Protein AF-A0A964Z5Q2-F1 (afdb_monomer_lite)

Secondary structure (DSSP, 8-state):
-------------PBPSS-PPEEETTEEETTSPPBPSSSS--HHHHHHHHHHHHHHT---HHHHS-TTSGGGTT--HHHHHHHHHHHHHHTT----EE------SSS-STTTHHHHHHHHHTTT-EEEEE-TT-SEEGGG-GGGGGS-EEEEEPBTTTBS-HHHHTT-SEEEE----SS-S---HHHHHHHHHHHHHHHH-

pLDDT: mean 83.81, std 9.58, range [44.0, 97.12]

Radius of gyration: 17.74 Å; chains: 1; bounding box: 48×34×45 Å

Foldseek 3Di:
DPDQFWFWFFFDFDFDPDPQFAAELNDTDPPDTHTDDQESRHRNLQGQLRGLCRRLVNHHLCVVQPSPDPVRGHNDSLVSSLVSCVVSVVSVHDAQEDEDDDDDPDDDCVVCVLVSVVSVCVSFEAEEEEFLPFPAALLRCAPVLVGHYYYHWAAQPPTDDPVVVVRHPYYHYHDDDDDGSDDHRVVVVVVSSVSSVVNND

Sequence (201 aa):
MTSLRIGQGFDIHRFADDDRPLVLAGVTFAGERGLHGHSDADAVAHAVSDALLGAAGLGDIGQHFPDTDPKWKGADSMQLLRAVVDKVHAAGWKISNVDVNVVCEQPKIAPHRETMQHNLRDNNVWVIGFDDAAEKPIFGLGDLAREHVCLVLGAEGPGLSRLVRERCDLLLSIPMRGALSSLNVSAAAALATYEVLRARS

Structure (mmCIF, N/CA/C/O backbone):
data_AF-A0A964Z5Q2-F1
#
_entry.id   AF-A0A964Z5Q2-F1
#
loop_
_atom_site.group_PDB
_atom_site.id
_atom_site.type_symbol
_atom_site.label_atom_id
_atom_site.label_alt_id
_atom_site.label_comp_id
_atom_site.label_asym_id
_atom_site.label_entity_id
_atom_site.label_seq_id
_atom_site.pdbx_PDB_ins_code
_atom_site.Cartn_x
_atom_site.Cartn_y
_atom_site.Cartn_z
_atom_site.occupancy
_atom_site.B_iso_or_equiv
_atom_site.auth_seq_id
_atom_site.auth_comp_id
_atom_site.auth_asym_id
_atom_site.auth_atom_id
_atom_site.pdbx_PDB_model_num
ATOM 1 N N . MET A 1 1 ? -4.950 -13.873 -23.911 1.00 44.00 1 MET A N 1
ATOM 2 C CA . MET A 1 1 ? -5.073 -12.404 -23.801 1.00 44.00 1 MET A CA 1
ATOM 3 C C . MET A 1 1 ? -4.705 -12.016 -22.383 1.00 44.00 1 MET A C 1
ATOM 5 O O . MET A 1 1 ? -5.370 -12.447 -21.454 1.00 44.00 1 MET A O 1
ATOM 9 N N . THR A 1 2 ? -3.604 -11.294 -22.217 1.00 47.97 2 THR A N 1
ATOM 10 C CA . THR A 1 2 ? -3.105 -10.764 -20.943 1.00 47.97 2 THR A CA 1
ATOM 11 C C . THR A 1 2 ? -3.902 -9.512 -20.580 1.00 47.97 2 THR A C 1
ATOM 13 O O . THR A 1 2 ? -3.524 -8.405 -20.951 1.00 47.97 2 THR A O 1
ATOM 16 N N . SER A 1 3 ? -5.055 -9.655 -19.921 1.00 71.69 3 SER A N 1
ATOM 17 C CA . SER A 1 3 ? -5.821 -8.471 -19.513 1.00 71.69 3 SER A CA 1
ATOM 18 C C . SER A 1 3 ? -5.237 -7.894 -18.226 1.00 71.69 3 SER A C 1
ATOM 20 O O . SER A 1 3 ? -5.686 -8.227 -17.134 1.00 71.69 3 SER A O 1
ATOM 22 N N . LEU A 1 4 ? -4.225 -7.038 -18.349 1.00 82.50 4 LEU A N 1
ATOM 23 C CA . LEU A 1 4 ? -3.861 -6.138 -17.261 1.00 82.50 4 LEU A CA 1
ATOM 24 C C . LEU A 1 4 ? -5.067 -5.238 -16.952 1.00 82.50 4 LEU A C 1
ATOM 26 O O . LEU A 1 4 ? -5.708 -4.722 -17.871 1.00 82.50 4 LEU A O 1
ATOM 30 N N . ARG A 1 5 ? -5.368 -5.044 -15.670 1.00 85.81 5 ARG A N 1
ATOM 31 C CA . ARG A 1 5 ? -6.335 -4.052 -15.202 1.00 85.81 5 ARG A CA 1
ATOM 32 C C . ARG A 1 5 ? -5.621 -3.081 -14.276 1.00 85.81 5 ARG A C 1
ATOM 34 O O . ARG A 1 5 ? -4.732 -3.480 -13.529 1.00 85.81 5 ARG A O 1
ATOM 41 N N . ILE A 1 6 ? -6.022 -1.821 -14.348 1.00 85.81 6 ILE A N 1
ATOM 42 C CA . ILE A 1 6 ? -5.569 -0.770 -13.444 1.00 85.81 6 ILE A CA 1
ATOM 43 C C . ILE A 1 6 ? -6.768 -0.286 -12.643 1.00 85.81 6 ILE A C 1
ATOM 45 O O . ILE A 1 6 ? -7.888 -0.262 -13.155 1.00 85.81 6 ILE A O 1
ATOM 49 N N . GLY A 1 7 ? -6.521 0.098 -11.401 1.00 88.38 7 GLY A N 1
ATOM 50 C CA . GLY A 1 7 ? -7.504 0.737 -10.549 1.00 88.38 7 GLY A CA 1
ATOM 51 C C . GLY A 1 7 ? -6.861 1.904 -9.823 1.00 88.38 7 GLY A C 1
ATOM 52 O O . GLY A 1 7 ? -5.643 1.952 -9.653 1.00 88.38 7 GLY A O 1
ATOM 53 N N . GLN A 1 8 ? -7.695 2.864 -9.458 1.00 82.44 8 GLN A N 1
ATOM 54 C CA . GLN A 1 8 ? -7.320 4.026 -8.670 1.00 82.44 8 GLN A CA 1
ATOM 55 C C . GLN A 1 8 ? -8.218 4.066 -7.443 1.00 82.44 8 GLN A C 1
ATOM 57 O O . GLN A 1 8 ? -9.388 3.695 -7.528 1.00 82.44 8 GLN A O 1
ATOM 62 N N . GLY A 1 9 ? -7.675 4.533 -6.333 1.00 87.38 9 GLY A N 1
ATOM 63 C CA . GLY A 1 9 ? -8.440 4.796 -5.131 1.00 87.38 9 GLY A CA 1
ATOM 64 C C . GLY A 1 9 ? -7.969 6.101 -4.521 1.00 87.38 9 GLY A C 1
ATOM 65 O O . GLY A 1 9 ? -6.809 6.496 -4.664 1.00 87.38 9 GLY A O 1
ATOM 66 N N . PHE A 1 10 ? -8.908 6.800 -3.908 1.00 80.56 10 PHE A N 1
ATOM 67 C CA . PHE A 1 10 ? -8.695 8.090 -3.283 1.00 80.56 10 PHE A CA 1
ATOM 68 C C . PHE A 1 10 ? -9.552 8.125 -2.035 1.00 80.56 10 PHE A C 1
ATOM 70 O O . PHE A 1 10 ? -10.744 7.843 -2.111 1.00 80.56 10 PHE A O 1
ATOM 77 N N . ASP A 1 11 ? -8.947 8.495 -0.916 1.00 87.00 11 ASP A N 1
ATOM 78 C CA . ASP A 1 11 ? -9.669 8.641 0.333 1.00 87.00 11 ASP A CA 1
ATOM 79 C C . ASP A 1 11 ? -9.245 9.919 1.053 1.00 87.00 11 ASP A C 1
ATOM 81 O O . ASP A 1 11 ? -8.105 10.383 0.936 1.00 87.00 11 ASP A O 1
ATOM 85 N N . ILE A 1 12 ? -10.195 10.510 1.770 1.00 82.44 12 ILE A N 1
ATOM 86 C CA . ILE A 1 12 ? -10.001 11.745 2.515 1.00 82.44 12 ILE A CA 1
ATOM 87 C C . ILE A 1 12 ? -10.783 11.696 3.819 1.00 82.44 12 ILE A C 1
ATOM 89 O O . ILE A 1 12 ? -12.003 11.552 3.852 1.00 82.44 12 ILE A O 1
ATOM 93 N N . HIS A 1 13 ? -10.066 11.934 4.910 1.00 86.56 13 HIS A N 1
ATOM 94 C CA . HIS A 1 13 ? -10.657 12.064 6.226 1.00 86.56 13 HIS A CA 1
ATOM 95 C C . HIS A 1 13 ? -10.404 13.458 6.788 1.00 86.56 13 HIS A C 1
ATOM 97 O O . HIS A 1 13 ? -9.314 14.021 6.678 1.00 86.56 13 HIS A O 1
ATOM 103 N N . ARG A 1 14 ? -11.427 14.011 7.444 1.00 85.06 14 ARG A N 1
ATOM 104 C CA . ARG A 1 14 ? -11.236 15.162 8.329 1.00 85.06 14 ARG A CA 1
ATOM 105 C C . ARG A 1 14 ? -10.509 14.708 9.591 1.00 85.06 14 ARG A C 1
ATOM 107 O O . ARG A 1 14 ? -10.690 13.573 10.033 1.00 85.06 14 ARG A O 1
ATOM 114 N N . PHE A 1 15 ? -9.769 15.610 10.222 1.00 89.12 15 PHE A N 1
ATOM 115 C CA . PHE A 1 15 ? -9.261 15.348 11.563 1.00 89.12 15 PHE A CA 1
ATOM 116 C C . PHE A 1 15 ? -10.409 15.139 12.555 1.00 89.12 15 PHE A C 1
ATOM 118 O O . PHE A 1 15 ? -11.450 15.796 12.469 1.00 89.12 15 PHE A O 1
ATOM 125 N N . ALA A 1 16 ? -10.212 14.217 13.487 1.00 92.62 16 ALA A N 1
ATOM 126 C CA . ALA A 1 16 ? -11.175 13.915 14.528 1.00 92.62 16 ALA A CA 1
ATOM 127 C C . ALA A 1 16 ? -11.138 14.952 15.650 1.00 92.62 16 ALA A C 1
ATOM 129 O O . ALA A 1 16 ? -10.119 15.594 15.897 1.00 92.62 16 ALA A O 1
ATOM 130 N N . ASP A 1 17 ? -12.270 15.137 16.317 1.00 91.12 17 ASP A N 1
ATOM 131 C CA . ASP A 1 17 ? -12.403 16.050 17.458 1.00 91.12 17 ASP A CA 1
ATOM 132 C C . ASP A 1 17 ? -12.181 15.330 18.806 1.00 91.12 17 ASP A C 1
ATOM 134 O O . ASP A 1 17 ? -12.299 15.947 19.860 1.00 91.12 17 ASP A O 1
ATOM 138 N N . ASP A 1 18 ? -11.867 14.031 18.769 1.00 91.31 18 ASP A N 1
ATOM 139 C CA . ASP A 1 18 ? -11.556 13.177 19.918 1.00 91.31 18 ASP A CA 1
ATOM 140 C C . ASP A 1 18 ? -10.075 12.740 19.914 1.00 91.31 18 ASP A C 1
ATOM 142 O O . ASP A 1 18 ? -9.338 12.969 18.953 1.00 91.31 18 ASP A O 1
ATOM 146 N N . ASP A 1 19 ? -9.637 12.092 20.997 1.00 92.00 19 ASP A N 1
ATOM 147 C CA . ASP A 1 19 ? -8.243 11.663 21.206 1.00 92.00 19 ASP A CA 1
ATOM 148 C C . ASP A 1 19 ? -7.893 10.344 20.491 1.00 92.00 19 ASP A C 1
ATOM 150 O O . ASP A 1 19 ? -7.026 9.583 20.935 1.00 92.00 19 ASP A O 1
ATOM 154 N N . ARG A 1 20 ? -8.595 10.011 19.402 1.00 93.69 20 ARG A N 1
ATOM 155 C CA . ARG A 1 20 ? -8.302 8.781 18.660 1.00 93.69 20 ARG A CA 1
ATOM 156 C C . ARG A 1 20 ? -6.910 8.859 18.016 1.00 93.69 20 ARG A C 1
ATOM 158 O O . ARG A 1 20 ? -6.477 9.943 17.612 1.00 93.69 20 ARG A O 1
ATOM 165 N N . PRO A 1 21 ? -6.216 7.720 17.867 1.00 94.62 21 PRO A N 1
ATOM 166 C CA . PRO A 1 21 ? -4.910 7.702 17.230 1.00 94.62 21 PRO A CA 1
ATOM 167 C C . PRO A 1 21 ? -5.005 8.090 15.752 1.00 94.62 21 PRO A C 1
ATOM 169 O O . PRO A 1 21 ? -5.973 7.763 15.065 1.00 94.62 21 PRO A O 1
ATOM 172 N N . LEU A 1 22 ? -3.963 8.745 15.247 1.00 95.38 22 LEU A N 1
ATOM 173 C CA . LEU A 1 22 ? -3.713 8.803 13.813 1.00 95.38 22 LEU A CA 1
ATOM 174 C C . LEU A 1 22 ? -3.100 7.480 13.367 1.00 95.38 22 LEU A C 1
ATOM 176 O O . LEU A 1 22 ? -2.021 7.117 13.836 1.00 95.38 22 LEU A O 1
ATOM 180 N N . VAL A 1 23 ? -3.774 6.796 12.447 1.00 95.69 23 VAL A N 1
ATOM 181 C CA . VAL A 1 23 ? -3.299 5.556 11.833 1.00 95.69 23 VAL A CA 1
ATOM 182 C C . VAL A 1 23 ? -3.176 5.775 10.330 1.00 95.69 23 VAL A C 1
ATOM 184 O O . VAL A 1 23 ? -4.117 6.253 9.705 1.00 95.69 23 VAL A O 1
ATOM 187 N N . LEU A 1 24 ? -2.007 5.471 9.758 1.00 92.62 24 LEU A N 1
ATOM 188 C CA . LEU A 1 24 ? -1.783 5.463 8.308 1.00 92.62 24 LEU A CA 1
ATOM 189 C C . LEU A 1 24 ? -0.934 4.248 7.921 1.00 92.62 24 LEU A C 1
ATOM 191 O O . LEU A 1 24 ? 0.147 4.048 8.479 1.00 92.62 24 LEU A O 1
ATOM 195 N N . ALA A 1 25 ? -1.396 3.463 6.951 1.00 92.25 25 ALA A N 1
ATOM 196 C CA . ALA A 1 25 ? -0.848 2.158 6.574 1.00 92.25 25 ALA A CA 1
ATOM 197 C C . ALA A 1 25 ? -0.508 1.260 7.787 1.00 92.25 25 ALA A C 1
ATOM 199 O O . ALA A 1 25 ? 0.588 0.700 7.882 1.00 92.25 25 ALA A O 1
ATOM 200 N N . GLY A 1 26 ? -1.413 1.183 8.764 1.00 93.44 26 GLY A N 1
ATOM 201 C CA . GLY A 1 26 ? -1.256 0.417 10.001 1.00 93.44 26 GLY A CA 1
ATOM 202 C C . GLY A 1 26 ? -0.228 0.979 10.989 1.00 93.44 26 GLY A C 1
ATOM 203 O O . GLY A 1 26 ? 0.092 0.324 11.979 1.00 93.44 26 GLY A O 1
ATOM 204 N N . VAL A 1 27 ? 0.337 2.164 10.737 1.00 94.31 27 VAL A N 1
ATOM 205 C CA . VAL A 1 27 ? 1.265 2.826 11.661 1.00 94.31 27 VAL A CA 1
ATOM 206 C C . VAL A 1 27 ? 0.514 3.843 12.499 1.00 94.31 27 VAL A C 1
ATOM 208 O O . VAL A 1 27 ? -0.054 4.790 11.962 1.00 94.31 27 VAL A O 1
ATOM 211 N N . THR A 1 28 ? 0.580 3.684 13.819 1.00 95.62 28 THR A N 1
ATOM 212 C CA . THR A 1 28 ? 0.084 4.679 14.771 1.00 95.62 28 THR A CA 1
ATOM 213 C C . THR A 1 28 ? 1.107 5.796 14.966 1.00 95.62 28 THR A C 1
ATOM 215 O O . THR A 1 28 ? 2.240 5.548 15.383 1.00 95.62 28 THR A O 1
ATOM 218 N N . PHE A 1 29 ? 0.700 7.038 14.719 1.00 91.94 29 PHE A N 1
ATOM 219 C CA . PHE A 1 29 ? 1.528 8.226 14.911 1.00 91.94 29 PHE A CA 1
ATOM 220 C C . PHE A 1 29 ? 1.276 8.814 16.304 1.00 91.94 29 PHE A C 1
ATOM 222 O O . PHE A 1 29 ? 0.215 9.368 16.591 1.00 91.94 29 PHE A O 1
ATOM 229 N N . ALA A 1 30 ? 2.251 8.656 17.199 1.00 90.56 30 ALA A N 1
ATOM 230 C CA . ALA A 1 30 ? 2.121 9.080 18.589 1.00 90.56 30 ALA A CA 1
ATOM 231 C C . ALA A 1 30 ? 2.093 10.611 18.726 1.00 90.56 30 ALA A C 1
ATOM 233 O O . ALA A 1 30 ? 2.961 11.298 18.196 1.00 90.56 30 ALA A O 1
ATOM 234 N N . GLY A 1 31 ? 1.132 11.127 19.498 1.00 89.38 31 GLY A N 1
ATOM 235 C CA . GLY A 1 31 ? 0.990 12.564 19.765 1.00 89.38 31 GLY A CA 1
ATOM 236 C C . GLY A 1 31 ? 0.386 13.372 18.614 1.00 89.38 31 GLY A C 1
ATOM 237 O O . GLY A 1 31 ? 0.266 14.588 18.738 1.00 89.38 31 GLY A O 1
ATOM 238 N N . GLU A 1 32 ? -0.009 12.711 17.526 1.00 92.31 32 GLU A N 1
ATOM 239 C CA . GLU A 1 32 ? -0.634 13.338 16.364 1.00 92.31 32 GLU A CA 1
ATOM 240 C C . GLU A 1 32 ? -2.159 13.225 16.426 1.00 92.31 32 GLU A C 1
ATOM 242 O O . GLU A 1 32 ? -2.714 12.278 16.989 1.00 92.31 32 GLU A O 1
ATOM 247 N N . ARG A 1 33 ? -2.851 14.196 15.824 1.00 91.94 33 ARG A N 1
ATOM 248 C CA . ARG A 1 33 ? -4.317 14.232 15.796 1.00 91.94 33 ARG A CA 1
ATOM 249 C C . ARG A 1 33 ? -4.863 13.173 14.834 1.00 91.94 33 ARG A C 1
ATOM 251 O O . ARG A 1 33 ? -4.514 13.177 13.654 1.00 91.94 33 ARG A O 1
ATOM 258 N N . GLY A 1 34 ? -5.745 12.304 15.325 1.00 93.31 34 GLY A N 1
ATOM 259 C CA . GLY A 1 34 ? -6.342 11.228 14.535 1.00 93.31 34 GLY A CA 1
ATOM 260 C C . GLY A 1 34 ? -7.334 11.672 13.460 1.00 93.31 34 GLY A C 1
ATOM 261 O O . GLY A 1 34 ? -7.745 12.833 13.388 1.00 93.31 34 GLY A O 1
ATOM 262 N N . LEU A 1 35 ? -7.739 10.716 12.620 1.00 92.69 35 LEU A N 1
ATOM 263 C CA . LEU A 1 35 ? -8.670 10.916 11.505 1.00 92.69 35 LEU A CA 1
ATOM 264 C C . LEU A 1 35 ? -10.076 10.413 11.849 1.00 92.69 35 LEU A C 1
ATOM 266 O O . LEU A 1 35 ? -10.262 9.353 12.439 1.00 92.69 35 LEU A O 1
ATOM 270 N N . HIS A 1 36 ? -11.101 11.183 11.491 1.00 91.69 36 HIS A N 1
ATOM 271 C CA . HIS A 1 36 ? -12.487 10.831 11.780 1.00 91.69 36 HIS A CA 1
ATOM 272 C C . HIS A 1 36 ? -13.004 9.776 10.800 1.00 91.69 36 HIS A C 1
ATOM 274 O O . HIS A 1 36 ? -13.203 10.073 9.623 1.00 91.69 36 HIS A O 1
ATOM 280 N N . GLY A 1 37 ? -13.371 8.604 11.306 1.00 87.12 37 GLY A N 1
ATOM 281 C CA . GLY A 1 37 ? -13.998 7.532 10.534 1.00 87.12 37 GLY A CA 1
ATOM 282 C C . GLY A 1 37 ? -14.757 6.540 11.415 1.00 87.12 37 GLY A C 1
ATOM 283 O O . GLY A 1 37 ? -14.743 6.651 12.647 1.00 87.12 37 GLY A O 1
ATOM 284 N N . HIS A 1 38 ? -15.455 5.607 10.761 1.00 83.00 38 HIS A N 1
ATOM 285 C CA . HIS A 1 38 ? -16.153 4.493 11.414 1.00 83.00 38 HIS A CA 1
ATOM 286 C C . HIS A 1 38 ? -15.192 3.361 11.817 1.00 83.00 38 HIS A C 1
ATOM 288 O O . HIS A 1 38 ? -15.398 2.757 12.871 1.00 83.00 38 HIS A O 1
ATOM 294 N N . SER A 1 39 ? -14.152 3.107 11.012 1.00 87.94 39 SER A N 1
ATOM 295 C CA . SER A 1 39 ? -12.971 2.292 11.336 1.00 87.94 39 SER A CA 1
ATOM 296 C C . SER A 1 39 ? -11.907 3.130 12.075 1.00 87.94 39 SER A C 1
ATOM 298 O O . SER A 1 39 ? -12.198 4.234 12.548 1.00 87.94 39 SER A O 1
ATOM 300 N N . ASP A 1 40 ? -10.669 2.636 12.160 1.00 91.50 40 ASP A N 1
ATOM 301 C CA . ASP A 1 40 ? -9.485 3.417 12.566 1.00 91.50 40 ASP A CA 1
ATOM 302 C C . ASP A 1 40 ? -9.128 4.591 11.619 1.00 91.50 40 ASP A C 1
ATOM 304 O O . ASP A 1 40 ? -8.237 5.379 11.938 1.00 91.50 40 ASP A O 1
ATOM 308 N N . ALA A 1 41 ? -9.871 4.752 10.512 1.00 92.38 41 ALA A N 1
ATOM 309 C CA . ALA A 1 41 ? -9.765 5.845 9.544 1.00 92.38 41 ALA A CA 1
ATOM 310 C C . ALA A 1 41 ? -8.408 5.935 8.823 1.00 92.38 41 ALA A C 1
ATOM 312 O O . ALA A 1 41 ? -7.940 7.029 8.491 1.00 92.38 41 ALA A O 1
ATOM 313 N N . ASP A 1 42 ? -7.785 4.785 8.564 1.00 95.62 42 ASP A N 1
ATOM 314 C CA . ASP A 1 42 ? -6.560 4.696 7.775 1.00 95.62 42 ASP A CA 1
ATOM 315 C C . ASP A 1 42 ? -6.811 4.993 6.287 1.00 95.62 42 ASP A C 1
ATOM 317 O O . ASP A 1 42 ? -7.092 4.110 5.468 1.00 95.62 42 ASP A O 1
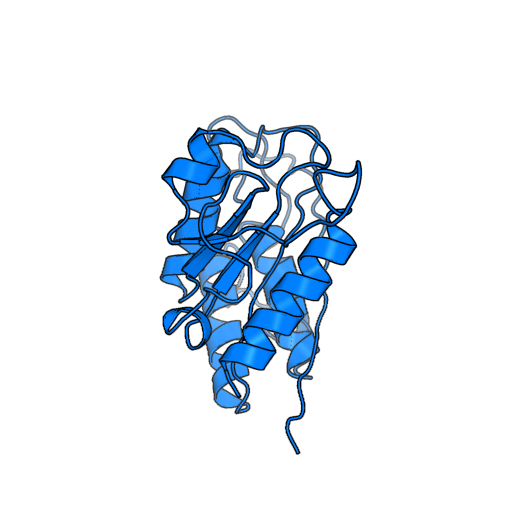ATOM 321 N N . ALA A 1 43 ? -6.641 6.266 5.929 1.00 90.31 43 ALA A N 1
ATOM 322 C CA . ALA A 1 43 ? -6.848 6.755 4.569 1.00 90.31 43 ALA A CA 1
ATOM 323 C C . ALA A 1 43 ? -5.969 6.048 3.520 1.00 90.31 43 ALA A C 1
ATOM 325 O O . ALA A 1 43 ? -6.348 5.938 2.353 1.00 90.31 43 ALA A O 1
ATOM 326 N N . VAL A 1 44 ? -4.786 5.553 3.910 1.00 90.69 44 VAL A N 1
ATOM 327 C CA . VAL A 1 44 ? -3.896 4.833 2.989 1.00 90.69 44 VAL A CA 1
ATOM 328 C C . VAL A 1 44 ? -4.463 3.451 2.691 1.00 90.69 44 VAL A C 1
ATOM 330 O O . VAL A 1 44 ? -4.570 3.075 1.524 1.00 90.69 44 VAL A O 1
ATOM 333 N N . ALA A 1 45 ? -4.860 2.707 3.723 1.00 95.06 45 ALA A N 1
ATOM 334 C CA . ALA A 1 45 ? -5.445 1.381 3.552 1.00 95.06 45 ALA A CA 1
ATOM 335 C C . ALA A 1 45 ? -6.754 1.431 2.744 1.00 95.06 45 ALA A C 1
ATOM 337 O O . ALA A 1 45 ? -6.977 0.573 1.883 1.00 95.06 45 ALA A O 1
ATOM 338 N N . HIS A 1 46 ? -7.588 2.453 2.960 1.00 94.25 46 HIS A N 1
ATOM 339 C CA . HIS A 1 46 ? -8.813 2.666 2.189 1.00 94.25 46 HIS A CA 1
ATOM 340 C C . HIS A 1 46 ? -8.532 2.984 0.715 1.00 94.25 46 HIS A C 1
ATOM 342 O O . HIS A 1 46 ? -9.065 2.308 -0.166 1.00 94.25 46 HIS A O 1
ATOM 348 N N . ALA A 1 47 ? -7.640 3.941 0.430 1.00 89.69 47 ALA A N 1
ATOM 349 C CA . ALA A 1 47 ? -7.284 4.291 -0.945 1.00 89.69 47 ALA A CA 1
ATOM 350 C C . ALA A 1 47 ? -6.691 3.093 -1.710 1.00 89.69 47 ALA A C 1
ATOM 352 O O . ALA A 1 47 ? -7.020 2.868 -2.875 1.00 89.69 47 ALA A O 1
ATOM 353 N N . VAL A 1 48 ? -5.861 2.272 -1.058 1.00 93.31 48 VAL A N 1
ATOM 354 C CA . VAL A 1 48 ? -5.350 1.032 -1.666 1.00 93.31 48 VAL A CA 1
ATOM 355 C C . VAL A 1 48 ? -6.479 0.030 -1.903 1.00 93.31 48 VAL A C 1
ATOM 357 O O . VAL A 1 48 ? -6.549 -0.562 -2.979 1.00 93.31 48 VAL A O 1
ATOM 360 N N . SER A 1 49 ? -7.376 -0.150 -0.934 1.00 96.31 49 SER A N 1
ATOM 361 C CA . SER A 1 49 ? -8.509 -1.073 -1.051 1.00 96.31 49 SER A CA 1
ATOM 362 C C . SER A 1 49 ? -9.390 -0.744 -2.257 1.00 96.31 49 SER A C 1
ATOM 364 O O . SER A 1 49 ? -9.674 -1.632 -3.062 1.00 96.31 49 SER A O 1
ATOM 366 N N . ASP A 1 50 ? -9.746 0.528 -2.445 1.00 94.19 50 ASP A N 1
ATOM 367 C CA . ASP A 1 50 ? -10.540 0.975 -3.595 1.00 94.19 50 ASP A CA 1
ATOM 368 C C . ASP A 1 50 ? -9.801 0.804 -4.924 1.00 94.19 50 ASP A C 1
ATOM 370 O O . ASP A 1 50 ? -10.394 0.354 -5.908 1.00 94.19 50 ASP A O 1
ATOM 374 N N . ALA A 1 51 ? -8.490 1.070 -4.963 1.00 91.69 51 ALA A N 1
ATOM 375 C CA . ALA A 1 51 ? -7.688 0.824 -6.160 1.00 91.69 51 ALA A CA 1
ATOM 376 C C . ALA A 1 51 ? -7.704 -0.661 -6.559 1.00 91.69 51 ALA A C 1
ATOM 378 O O . ALA A 1 51 ? -7.859 -0.997 -7.736 1.00 91.69 51 ALA A O 1
ATOM 379 N N . LEU A 1 52 ? -7.584 -1.561 -5.582 1.00 95.06 52 LEU A N 1
ATOM 380 C CA . LEU A 1 52 ? -7.590 -3.005 -5.806 1.00 95.06 52 LEU A CA 1
ATOM 381 C C . LEU A 1 52 ? -8.970 -3.522 -6.236 1.00 95.06 52 LEU A C 1
ATOM 383 O O . LEU A 1 52 ? -9.072 -4.260 -7.223 1.00 95.06 52 LEU A O 1
ATOM 387 N N . LEU A 1 53 ? -10.033 -3.114 -5.539 1.00 97.06 53 LEU A N 1
ATOM 388 C CA . LEU A 1 53 ? -11.410 -3.483 -5.879 1.00 97.06 53 LEU A CA 1
ATOM 389 C C . LEU A 1 53 ? -11.800 -2.947 -7.260 1.00 97.06 53 LEU A C 1
ATOM 391 O O . LEU A 1 53 ? -12.347 -3.694 -8.076 1.00 97.06 53 LEU A O 1
ATOM 395 N N . GLY A 1 54 ? -11.442 -1.698 -7.564 1.00 93.69 54 GLY A N 1
ATOM 396 C CA . GLY A 1 54 ? -11.679 -1.069 -8.859 1.00 93.69 54 GLY A CA 1
ATOM 397 C C . GLY A 1 54 ? -10.972 -1.799 -10.002 1.00 93.69 54 GLY A C 1
ATOM 398 O O . GLY A 1 54 ? -11.601 -2.102 -11.019 1.00 93.69 54 GLY A O 1
ATOM 399 N N . ALA A 1 55 ? -9.698 -2.170 -9.825 1.00 92.06 55 ALA A N 1
ATOM 400 C CA . ALA A 1 55 ? -8.954 -2.947 -10.820 1.00 92.06 55 ALA A CA 1
ATOM 401 C C . ALA A 1 55 ? -9.615 -4.310 -11.102 1.00 92.06 55 ALA A C 1
ATOM 403 O O . ALA A 1 55 ? -9.691 -4.746 -12.255 1.00 92.06 55 ALA A O 1
ATOM 404 N N . ALA A 1 56 ? -10.126 -4.968 -10.060 1.00 94.56 56 ALA A N 1
ATOM 405 C CA . ALA A 1 56 ? -10.787 -6.267 -10.155 1.00 94.56 56 ALA A CA 1
ATOM 406 C C . ALA A 1 56 ? -12.260 -6.191 -10.609 1.00 94.56 56 ALA A C 1
ATOM 408 O O . ALA A 1 56 ? -12.859 -7.230 -10.892 1.00 94.56 56 ALA A O 1
ATOM 409 N N . GLY A 1 57 ? -12.844 -4.989 -10.708 1.00 95.12 57 GLY A N 1
ATOM 410 C CA . GLY A 1 57 ? -14.263 -4.793 -11.021 1.00 95.12 57 GLY A CA 1
ATOM 411 C C . GLY A 1 57 ? -15.199 -5.243 -9.897 1.00 95.12 57 GLY A C 1
ATOM 412 O O . GLY A 1 57 ? -16.303 -5.705 -10.171 1.00 95.12 57 GLY A O 1
ATOM 413 N N . LEU A 1 58 ? -14.746 -5.146 -8.645 1.00 96.62 58 LEU A N 1
ATOM 414 C CA . LEU A 1 58 ? -15.449 -5.631 -7.457 1.00 96.62 58 LEU A CA 1
ATOM 415 C C . LEU A 1 58 ? -16.189 -4.527 -6.688 1.00 96.62 58 LEU A C 1
ATOM 417 O O . LEU A 1 58 ? -16.676 -4.797 -5.597 1.00 96.62 58 LEU A O 1
ATOM 421 N N . GLY A 1 59 ? -16.296 -3.316 -7.234 1.00 95.38 59 GLY A N 1
ATOM 422 C CA . GLY A 1 59 ? -16.930 -2.182 -6.555 1.00 95.38 59 GLY A CA 1
ATOM 423 C C . GLY A 1 59 ? -15.937 -1.387 -5.707 1.00 95.38 59 GLY A C 1
ATOM 424 O O . GLY A 1 59 ? -14.803 -1.185 -6.137 1.00 95.38 59 GLY A O 1
ATOM 425 N N . ASP A 1 60 ? -16.377 -0.942 -4.532 1.00 94.12 60 ASP A N 1
ATOM 426 C CA . ASP A 1 60 ? -15.637 -0.076 -3.604 1.00 94.12 60 ASP A CA 1
ATOM 427 C C . ASP A 1 60 ? -15.701 -0.603 -2.161 1.00 94.12 60 ASP A C 1
ATOM 429 O O . ASP A 1 60 ? -16.483 -1.505 -1.842 1.00 94.12 60 ASP A O 1
ATOM 433 N N . ILE A 1 61 ? -14.870 -0.057 -1.276 1.00 92.62 61 ILE A N 1
ATOM 434 C CA . ILE A 1 61 ? -14.742 -0.502 0.111 1.00 92.62 61 ILE A CA 1
ATOM 435 C C . ILE A 1 61 ? -16.065 -0.406 0.885 1.00 92.62 61 ILE A C 1
ATOM 437 O O . ILE A 1 61 ? -16.368 -1.306 1.668 1.00 92.62 61 ILE A O 1
ATOM 441 N N . GLY A 1 62 ? -16.894 0.610 0.623 1.00 91.50 62 GLY A N 1
ATOM 442 C CA . GLY A 1 62 ? -18.173 0.823 1.308 1.00 91.50 62 GLY A CA 1
ATOM 443 C C . GLY A 1 62 ? -19.219 -0.243 0.974 1.00 91.50 62 GLY A C 1
ATOM 444 O O . GLY A 1 62 ? -20.036 -0.600 1.821 1.00 91.50 62 GLY A O 1
ATOM 445 N N . GLN A 1 63 ? -19.161 -0.816 -0.230 1.00 92.44 63 GLN A N 1
ATOM 446 C CA . GLN A 1 63 ? -20.008 -1.948 -0.618 1.00 92.44 63 GLN A CA 1
ATOM 447 C C . GLN A 1 63 ? -19.619 -3.250 0.095 1.00 92.44 63 GLN A C 1
ATOM 449 O O . GLN A 1 63 ? -20.484 -4.088 0.359 1.00 92.44 63 GLN A O 1
ATOM 454 N N . HIS A 1 64 ? -18.331 -3.445 0.402 1.00 93.50 64 HIS A N 1
ATOM 455 C CA . HIS A 1 64 ? -17.846 -4.654 1.088 1.00 93.50 64 HIS A CA 1
ATOM 456 C C . HIS A 1 64 ? -17.875 -4.531 2.611 1.00 93.50 64 HIS A C 1
ATOM 458 O O . HIS A 1 64 ? -18.089 -5.538 3.289 1.00 93.50 64 HIS A O 1
ATOM 464 N N . PHE A 1 65 ? -17.678 -3.322 3.136 1.00 93.38 65 PHE A N 1
ATOM 465 C CA . PHE A 1 65 ? -17.592 -3.022 4.564 1.00 93.38 65 PHE A CA 1
ATOM 466 C C . PHE A 1 65 ? -18.422 -1.767 4.887 1.00 93.38 65 PHE A C 1
ATOM 468 O O . PHE A 1 65 ? -17.864 -0.692 5.111 1.00 93.38 65 PHE A O 1
ATOM 475 N N . PRO A 1 66 ? -19.765 -1.875 4.885 1.00 89.25 66 PRO A N 1
ATOM 476 C CA . PRO A 1 66 ? -20.637 -0.726 5.086 1.00 89.25 66 PRO A CA 1
ATOM 477 C C . PRO A 1 66 ? -20.459 -0.141 6.485 1.00 89.25 66 PRO A C 1
ATOM 479 O O . PRO A 1 66 ? -20.444 -0.871 7.476 1.00 89.25 66 PRO A O 1
ATOM 482 N N . ASP A 1 67 ? -20.420 1.182 6.581 1.00 82.44 67 ASP A N 1
ATOM 483 C CA . ASP A 1 67 ? -20.320 1.912 7.848 1.00 82.44 67 ASP A CA 1
ATOM 484 C C . ASP A 1 67 ? -21.552 1.751 8.761 1.00 82.44 67 ASP A C 1
ATOM 486 O O . ASP A 1 67 ? -21.468 1.911 9.979 1.00 82.44 67 ASP A O 1
ATOM 490 N N . THR A 1 68 ? -22.690 1.374 8.174 1.00 83.19 68 THR A N 1
ATOM 491 C CA . THR A 1 68 ? -23.933 1.027 8.879 1.00 83.19 68 THR A CA 1
ATOM 492 C C . THR A 1 68 ? -23.905 -0.340 9.562 1.00 83.19 68 THR A C 1
ATOM 494 O O . THR A 1 68 ? -24.748 -0.587 10.427 1.00 83.19 68 THR A O 1
ATOM 497 N N . ASP A 1 69 ? -22.970 -1.229 9.209 1.00 84.56 69 ASP A N 1
ATOM 498 C CA . ASP A 1 69 ? -22.849 -2.543 9.838 1.00 84.56 69 ASP A CA 1
ATOM 499 C C . ASP A 1 69 ? -22.018 -2.429 11.133 1.00 84.56 69 ASP A C 1
ATOM 501 O O . ASP A 1 69 ? -20.817 -2.136 11.084 1.00 84.56 69 ASP A O 1
ATOM 505 N N . PRO A 1 70 ? -22.613 -2.698 12.316 1.00 85.44 70 PRO A N 1
ATOM 506 C CA . PRO A 1 70 ? -21.918 -2.602 13.598 1.00 85.44 70 PRO A CA 1
ATOM 507 C C . PRO A 1 70 ? -20.662 -3.472 13.689 1.00 85.44 70 PRO A C 1
ATOM 509 O O . PRO A 1 70 ? -19.793 -3.190 14.513 1.00 85.44 70 PRO A O 1
ATOM 512 N N . LYS A 1 71 ? -20.556 -4.517 12.857 1.00 85.94 71 LYS A N 1
ATOM 513 C CA . LYS A 1 71 ? -19.397 -5.410 12.792 1.00 85.94 71 LYS A CA 1
ATOM 514 C C . LYS A 1 71 ? -18.096 -4.677 12.454 1.00 85.94 71 LYS A C 1
ATOM 516 O O . LYS A 1 71 ? -17.041 -5.103 12.916 1.00 85.94 71 LYS A O 1
ATOM 521 N N . TRP A 1 72 ? -18.157 -3.608 11.657 1.00 84.31 72 TRP A N 1
ATOM 522 C CA . TRP A 1 72 ? -16.967 -2.897 11.169 1.00 84.31 72 TRP A CA 1
ATOM 523 C C . TRP A 1 72 ? -16.610 -1.663 11.999 1.00 84.31 72 TRP A C 1
ATOM 525 O O . TRP A 1 72 ? -15.618 -0.987 11.724 1.00 84.31 72 TRP A O 1
ATOM 535 N N . LYS A 1 73 ? -17.391 -1.369 13.042 1.00 82.06 73 LYS A N 1
ATOM 536 C CA . LYS A 1 73 ? -17.125 -0.240 13.930 1.00 82.06 73 LYS A CA 1
ATOM 537 C C . LYS A 1 73 ? -15.796 -0.439 14.662 1.00 82.06 73 LYS A C 1
ATOM 539 O O . LYS A 1 73 ? -15.636 -1.401 15.408 1.00 82.06 73 LYS A O 1
ATOM 544 N N . GLY A 1 74 ? -14.870 0.502 14.484 1.00 81.19 74 GLY A N 1
ATOM 545 C CA . GLY A 1 74 ? -13.524 0.443 15.056 1.00 81.19 74 GLY A CA 1
ATOM 546 C C . GLY A 1 74 ? -12.656 -0.674 14.472 1.00 81.19 74 GLY A C 1
ATOM 547 O O . GLY A 1 74 ? -11.711 -1.100 15.130 1.00 81.19 74 GLY A O 1
ATOM 548 N N . ALA A 1 75 ? -12.997 -1.181 13.283 1.00 89.62 75 ALA A N 1
ATOM 549 C CA . ALA A 1 75 ? -12.189 -2.182 12.604 1.00 89.62 75 ALA A CA 1
ATOM 550 C C . ALA A 1 75 ? -10.799 -1.636 12.2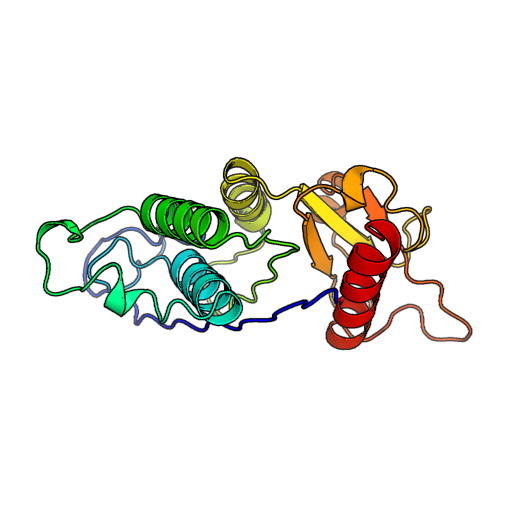47 1.00 89.62 75 ALA A C 1
ATOM 552 O O . ALA A 1 75 ? -10.642 -0.455 11.934 1.00 89.62 75 ALA A O 1
ATOM 553 N N . ASP A 1 76 ? -9.825 -2.542 12.269 1.00 93.88 76 ASP A N 1
ATOM 554 C CA . ASP A 1 76 ? -8.466 -2.333 11.778 1.00 93.88 76 ASP A CA 1
ATOM 555 C C . ASP A 1 76 ? -8.482 -2.340 10.245 1.00 93.88 76 ASP A C 1
ATOM 557 O O . ASP A 1 76 ? -8.814 -3.355 9.616 1.00 93.88 76 ASP A O 1
ATOM 561 N N . SER A 1 77 ? -8.136 -1.211 9.633 1.00 94.44 77 SER A N 1
ATOM 562 C CA . SER A 1 77 ? -8.218 -1.062 8.179 1.00 94.44 77 SER A CA 1
ATOM 563 C C . SER A 1 77 ? -7.206 -1.929 7.428 1.00 94.44 77 SER A C 1
ATOM 565 O O . SER A 1 77 ? -7.455 -2.284 6.274 1.00 94.44 77 SER A O 1
ATOM 567 N N . MET A 1 78 ? -6.117 -2.374 8.066 1.00 94.62 78 MET A N 1
ATOM 568 C CA . MET A 1 78 ? -5.208 -3.352 7.459 1.00 94.62 78 MET A CA 1
ATOM 569 C C . MET A 1 78 ? -5.847 -4.744 7.377 1.00 94.62 78 MET A C 1
ATOM 571 O O . MET A 1 78 ? -5.589 -5.485 6.426 1.00 94.62 78 MET A O 1
ATOM 575 N N . GLN A 1 79 ? -6.740 -5.100 8.308 1.00 94.25 79 GLN A N 1
ATOM 576 C CA . GLN A 1 79 ? -7.527 -6.337 8.204 1.00 94.25 79 GLN A CA 1
ATOM 577 C C . GLN A 1 79 ? -8.573 -6.249 7.091 1.00 94.25 79 GLN A C 1
ATOM 579 O O . GLN A 1 79 ? -8.792 -7.233 6.379 1.00 94.25 79 GLN A O 1
ATOM 584 N N . LEU A 1 80 ? -9.188 -5.076 6.904 1.00 94.75 80 LEU A N 1
ATOM 585 C CA . LEU A 1 80 ? -10.098 -4.831 5.781 1.00 94.75 80 LEU A CA 1
ATOM 586 C C . LEU A 1 80 ? -9.353 -4.943 4.445 1.00 94.75 80 LEU A C 1
ATOM 588 O O . LEU A 1 80 ? -9.799 -5.671 3.557 1.00 94.75 80 LEU A O 1
ATOM 592 N N . LEU A 1 81 ? -8.178 -4.314 4.336 1.00 95.38 81 LEU A N 1
ATOM 593 C CA . LEU A 1 81 ? -7.308 -4.420 3.165 1.00 95.38 81 LEU A CA 1
ATOM 594 C C . LEU A 1 81 ? -6.921 -5.878 2.881 1.00 95.38 81 LEU A C 1
ATOM 596 O O . LEU A 1 81 ? -6.999 -6.323 1.737 1.00 95.38 81 LEU A O 1
ATOM 600 N N . ARG A 1 82 ? -6.574 -6.663 3.906 1.00 95.19 82 ARG A N 1
ATOM 601 C CA . ARG A 1 82 ? -6.285 -8.094 3.738 1.00 95.19 82 ARG A CA 1
ATOM 602 C C . ARG A 1 82 ? -7.484 -8.863 3.177 1.00 95.19 82 ARG A C 1
ATOM 604 O O . ARG A 1 82 ? -7.328 -9.645 2.243 1.00 95.19 82 ARG A O 1
ATOM 611 N N . ALA A 1 83 ? -8.689 -8.589 3.675 1.00 95.81 83 ALA A N 1
ATOM 612 C CA . ALA A 1 83 ? -9.909 -9.185 3.135 1.00 95.81 83 ALA A CA 1
ATOM 613 C C . ALA A 1 83 ? -10.185 -8.753 1.679 1.00 95.81 83 ALA A C 1
ATOM 615 O O . ALA A 1 83 ? -10.712 -9.545 0.894 1.00 95.81 83 ALA A O 1
ATOM 616 N N . VAL A 1 84 ? -9.818 -7.526 1.290 1.00 97.12 84 VAL A N 1
ATOM 617 C CA . VAL A 1 84 ? -9.858 -7.065 -0.109 1.00 97.12 84 VAL A CA 1
ATOM 618 C C . VAL A 1 84 ? -8.872 -7.839 -0.976 1.00 97.12 84 VAL A C 1
ATOM 620 O O . VAL A 1 84 ? -9.261 -8.333 -2.034 1.00 97.12 84 VAL A O 1
ATOM 623 N N . VAL A 1 85 ? -7.627 -7.999 -0.526 1.00 96.19 85 VAL A N 1
ATOM 624 C CA . VAL A 1 85 ? -6.606 -8.790 -1.231 1.00 96.19 85 VAL A CA 1
ATOM 625 C C . VAL A 1 85 ? -7.102 -10.220 -1.470 1.00 96.19 85 VAL A C 1
ATOM 627 O O . VAL A 1 85 ? -7.044 -10.709 -2.600 1.00 96.19 85 VAL A O 1
ATOM 630 N N . ASP A 1 86 ? -7.684 -10.856 -0.452 1.00 96.12 86 ASP A N 1
ATOM 631 C CA . ASP A 1 86 ? -8.258 -12.200 -0.568 1.00 96.12 86 ASP A CA 1
ATOM 632 C C . ASP A 1 86 ? -9.396 -12.258 -1.603 1.00 96.12 86 ASP A C 1
ATOM 634 O O . ASP A 1 86 ? -9.466 -13.198 -2.398 1.00 96.12 86 ASP A O 1
ATOM 638 N N . LYS A 1 87 ? -10.264 -11.238 -1.659 1.00 96.19 87 LYS A N 1
ATOM 639 C CA . LYS A 1 87 ? -11.339 -11.136 -2.667 1.00 96.19 87 LYS A CA 1
ATOM 640 C C . LYS A 1 87 ? -10.791 -10.973 -4.084 1.00 96.19 87 LYS A C 1
ATOM 642 O O . LYS A 1 87 ? -11.294 -11.618 -5.003 1.00 96.19 87 LYS A O 1
ATOM 647 N N . VAL A 1 88 ? -9.766 -10.140 -4.269 1.00 95.06 88 VAL A N 1
ATOM 648 C CA . VAL A 1 88 ? -9.107 -9.941 -5.571 1.00 95.06 88 VAL A CA 1
ATOM 649 C C . VAL A 1 88 ? -8.490 -11.252 -6.059 1.00 95.06 88 VAL A C 1
ATOM 651 O O . VAL A 1 88 ? -8.706 -11.640 -7.210 1.00 95.06 88 VAL A O 1
ATOM 654 N N . HIS A 1 89 ? -7.802 -11.980 -5.176 1.00 93.62 89 HIS A N 1
ATOM 655 C CA . HIS A 1 89 ? -7.259 -13.303 -5.484 1.00 93.62 89 HIS A CA 1
ATOM 656 C C . HIS A 1 89 ? -8.357 -14.332 -5.788 1.00 93.62 89 HIS A C 1
ATOM 658 O O . HIS A 1 89 ? -8.246 -15.075 -6.764 1.00 93.62 89 HIS A O 1
ATOM 664 N N . ALA A 1 90 ? -9.445 -14.350 -5.013 1.00 95.00 90 ALA A N 1
ATOM 665 C CA . ALA A 1 90 ? -10.585 -15.239 -5.247 1.00 95.00 90 ALA A CA 1
ATOM 666 C C . ALA A 1 90 ? -11.291 -14.965 -6.588 1.00 95.00 90 ALA A C 1
ATOM 668 O O . ALA A 1 90 ? -11.814 -15.888 -7.210 1.00 95.00 90 ALA A O 1
ATOM 669 N N . ALA A 1 91 ? -11.260 -13.719 -7.069 1.00 94.00 91 ALA A N 1
ATOM 670 C CA . ALA A 1 91 ? -11.747 -13.333 -8.393 1.00 94.00 91 ALA A CA 1
ATOM 671 C C . ALA A 1 91 ? -10.790 -13.720 -9.544 1.00 94.00 91 ALA A C 1
ATOM 673 O O . ALA A 1 91 ? -11.073 -13.429 -10.706 1.00 94.00 91 ALA A O 1
ATOM 674 N N . GLY A 1 92 ? -9.668 -14.386 -9.244 1.00 93.56 92 GLY A N 1
ATOM 675 C CA . GLY A 1 92 ? -8.696 -14.872 -10.225 1.00 93.56 92 GLY A CA 1
ATOM 676 C C . GLY A 1 92 ? -7.670 -13.828 -10.670 1.00 93.56 92 GLY A C 1
ATOM 677 O O . GLY A 1 92 ? -6.884 -14.092 -11.583 1.00 93.56 92 GLY A O 1
ATOM 678 N N . TRP A 1 93 ? -7.653 -12.655 -10.036 1.00 91.94 93 TRP A N 1
ATOM 679 C CA . TRP A 1 93 ? -6.687 -11.603 -10.324 1.00 91.94 93 TRP A CA 1
ATOM 680 C C . TRP A 1 93 ? -5.431 -11.760 -9.470 1.00 91.94 93 TRP A C 1
ATOM 682 O O . TRP A 1 93 ? -5.469 -12.284 -8.362 1.00 91.94 93 TRP A O 1
ATOM 692 N N . LYS A 1 94 ? -4.302 -11.272 -9.986 1.00 86.19 94 LYS A N 1
ATOM 693 C CA . LYS A 1 94 ? -3.051 -11.143 -9.233 1.00 86.19 94 LYS A CA 1
ATOM 694 C C . LYS A 1 94 ? -2.698 -9.671 -9.113 1.00 86.19 94 LYS A C 1
ATOM 696 O O . LYS A 1 94 ? -2.706 -8.958 -10.116 1.00 86.19 94 LYS A O 1
ATOM 701 N N . ILE A 1 95 ? -2.368 -9.235 -7.903 1.00 85.38 95 ILE A N 1
ATOM 702 C CA . ILE A 1 95 ? -1.960 -7.854 -7.646 1.00 85.38 95 ILE A CA 1
ATOM 703 C C . ILE A 1 95 ? -0.512 -7.680 -8.100 1.00 85.38 95 ILE A C 1
ATOM 705 O O . ILE A 1 95 ? 0.388 -8.369 -7.621 1.00 85.38 95 ILE A O 1
ATOM 709 N N . SER A 1 96 ? -0.307 -6.766 -9.049 1.00 80.31 96 SER A N 1
ATOM 710 C CA . SER A 1 96 ? 1.000 -6.490 -9.647 1.00 80.31 96 SER A CA 1
ATOM 711 C C . SER A 1 96 ? 1.882 -5.636 -8.739 1.00 80.31 96 SER A C 1
ATOM 713 O O . SER A 1 96 ? 2.966 -6.057 -8.333 1.00 80.31 96 SER A O 1
ATOM 715 N N . ASN A 1 97 ? 1.421 -4.417 -8.490 1.00 72.00 97 ASN A N 1
ATOM 716 C CA . ASN A 1 97 ? 2.090 -3.382 -7.729 1.00 72.00 97 ASN A CA 1
ATOM 717 C C . ASN A 1 97 ? 1.028 -2.423 -7.193 1.00 72.00 97 ASN A C 1
ATOM 719 O O . ASN A 1 97 ? -0.076 -2.348 -7.737 1.00 72.00 97 ASN A O 1
ATOM 723 N N . VAL A 1 98 ? 1.391 -1.686 -6.150 1.00 76.31 98 VAL A N 1
ATOM 724 C CA . VAL A 1 98 ? 0.591 -0.608 -5.569 1.00 76.31 98 VAL A CA 1
ATOM 725 C C . VAL A 1 98 ? 1.523 0.583 -5.362 1.00 76.31 98 VAL A C 1
ATOM 727 O O . VAL A 1 98 ? 2.664 0.410 -4.930 1.00 76.31 98 VAL A O 1
ATOM 730 N N . ASP A 1 99 ? 1.035 1.774 -5.690 1.00 76.19 99 ASP A N 1
ATOM 731 C CA . ASP A 1 99 ? 1.684 3.050 -5.399 1.00 76.19 99 ASP A CA 1
ATOM 732 C C . ASP A 1 99 ? 0.667 3.974 -4.720 1.00 76.19 99 ASP A C 1
ATOM 734 O O . ASP A 1 99 ? -0.521 3.935 -5.052 1.00 76.19 99 ASP A O 1
ATOM 738 N N . VAL A 1 100 ? 1.121 4.765 -3.745 1.00 76.44 100 VAL A N 1
ATOM 739 C CA . VAL A 1 100 ? 0.262 5.638 -2.936 1.00 76.44 100 VAL A CA 1
ATOM 740 C C . VAL A 1 100 ? 0.970 6.949 -2.634 1.00 76.44 100 VAL A C 1
ATOM 742 O O . VAL A 1 100 ? 2.069 6.971 -2.082 1.00 76.44 100 VAL A O 1
ATOM 745 N N . ASN A 1 101 ? 0.272 8.053 -2.898 1.00 77.38 101 ASN A N 1
ATOM 746 C CA . ASN A 1 101 ? 0.686 9.387 -2.485 1.00 77.38 101 ASN A CA 1
ATOM 747 C C . ASN A 1 101 ? -0.131 9.848 -1.277 1.00 77.38 101 ASN A C 1
ATOM 749 O O . ASN A 1 101 ? -1.358 9.875 -1.329 1.00 77.38 101 ASN A O 1
ATOM 753 N N . VAL A 1 102 ? 0.557 10.259 -0.209 1.00 76.06 102 VAL A N 1
ATOM 754 C CA . VAL A 1 102 ? -0.065 10.857 0.980 1.00 76.06 102 VAL A CA 1
ATOM 755 C C . VAL A 1 102 ? 0.143 12.365 0.938 1.00 76.06 102 VAL A C 1
ATOM 757 O O . VAL A 1 102 ? 1.280 12.836 0.903 1.00 76.06 102 VAL A O 1
ATOM 760 N N . VAL A 1 103 ? -0.955 13.121 0.946 1.00 74.00 103 VAL A N 1
ATOM 761 C CA . VAL A 1 103 ? -0.936 14.588 0.937 1.00 74.00 103 VAL A CA 1
ATOM 762 C C . VAL A 1 103 ? -1.383 15.093 2.304 1.00 74.00 103 VAL A C 1
ATOM 764 O O . VAL A 1 103 ? -2.567 15.071 2.626 1.00 74.00 103 VAL A O 1
ATOM 767 N N . CYS A 1 104 ? -0.431 15.547 3.115 1.00 72.12 104 CYS A N 1
ATOM 768 C CA . CYS A 1 104 ? -0.696 16.103 4.440 1.00 72.12 104 CYS A CA 1
ATOM 769 C C . CYS A 1 104 ? 0.325 17.195 4.789 1.00 72.12 104 CYS A C 1
ATOM 771 O O . CYS A 1 104 ? 1.491 17.111 4.401 1.00 72.12 104 CYS A O 1
ATOM 773 N N . GLU A 1 105 ? -0.101 18.211 5.544 1.00 63.12 105 GLU A N 1
ATOM 774 C CA . GLU A 1 105 ? 0.814 19.220 6.102 1.00 63.12 105 GLU A CA 1
ATOM 775 C C . GLU A 1 105 ? 1.587 18.656 7.305 1.00 63.12 105 GLU A C 1
ATOM 777 O O . GLU A 1 105 ? 2.794 18.861 7.440 1.00 63.12 105 GLU A O 1
ATOM 782 N N . GLN A 1 106 ? 0.890 17.900 8.156 1.00 72.25 106 GLN A N 1
ATOM 783 C CA . GLN A 1 106 ? 1.419 17.168 9.306 1.00 72.25 106 GLN A CA 1
ATOM 784 C C . GLN A 1 106 ? 0.642 15.846 9.459 1.00 72.25 106 GLN A C 1
ATOM 786 O O . GLN A 1 106 ? -0.525 15.799 9.056 1.00 72.25 106 GLN A O 1
ATOM 791 N N . PRO A 1 107 ? 1.253 14.786 10.023 1.00 82.00 107 PRO A N 1
ATOM 792 C CA . PRO A 1 107 ? 2.635 14.706 10.506 1.00 82.00 107 PRO A CA 1
ATOM 793 C C . PRO A 1 107 ? 3.668 14.558 9.388 1.00 82.00 107 PRO A C 1
ATOM 795 O O . PRO A 1 107 ? 3.353 14.332 8.219 1.00 82.00 107 PRO A O 1
ATOM 798 N N . LYS A 1 108 ? 4.952 14.623 9.755 1.00 77.19 108 LYS A N 1
ATOM 799 C CA . LYS A 1 108 ? 6.019 14.191 8.846 1.00 77.19 108 LYS A CA 1
ATOM 800 C C . LYS A 1 108 ? 5.885 12.687 8.611 1.00 77.19 108 LYS A C 1
ATOM 802 O O . LYS A 1 108 ? 6.090 11.899 9.524 1.00 77.19 108 LYS A O 1
ATOM 807 N N . ILE A 1 109 ? 5.629 12.293 7.366 1.00 80.50 109 ILE A N 1
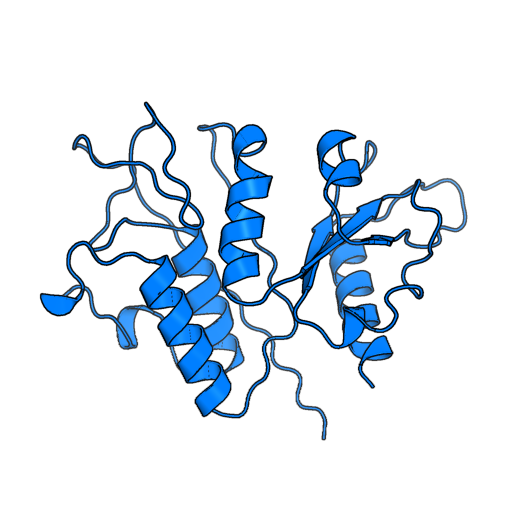ATOM 808 C CA . ILE A 1 109 ? 5.515 10.878 6.974 1.00 80.50 109 ILE A CA 1
ATOM 809 C C . ILE A 1 109 ? 6.887 10.201 6.859 1.00 80.50 109 ILE A C 1
ATOM 811 O O . ILE A 1 109 ? 7.035 9.014 7.139 1.00 80.50 109 ILE A O 1
ATOM 815 N N . ALA A 1 110 ? 7.924 10.956 6.482 1.00 78.94 110 ALA A N 1
ATOM 816 C CA . ALA A 1 110 ? 9.257 10.417 6.201 1.00 78.94 110 ALA A CA 1
ATOM 817 C C . ALA A 1 110 ? 9.856 9.506 7.304 1.00 78.94 110 ALA A C 1
ATOM 819 O O . ALA A 1 110 ? 10.440 8.489 6.925 1.00 78.94 110 ALA A O 1
ATOM 820 N N . PRO A 1 111 ? 9.712 9.796 8.618 1.00 84.44 111 PRO A N 1
ATOM 821 C CA . PRO A 1 111 ? 10.194 8.920 9.691 1.00 84.44 111 PRO A CA 1
ATOM 822 C C . PRO A 1 111 ? 9.468 7.570 9.780 1.00 84.44 111 PRO A C 1
ATOM 824 O O . PRO A 1 111 ? 10.056 6.602 10.247 1.00 84.44 111 PRO A O 1
ATOM 827 N N . HIS A 1 112 ? 8.216 7.496 9.321 1.00 82.94 112 HIS A N 1
ATOM 828 C CA . HIS A 1 112 ? 7.342 6.326 9.466 1.00 82.94 112 HIS A CA 1
ATOM 829 C C . HIS A 1 112 ? 7.153 5.541 8.164 1.00 82.94 112 HIS A C 1
ATOM 831 O O . HIS A 1 112 ? 6.690 4.403 8.191 1.00 82.94 112 HIS A O 1
ATOM 837 N N . ARG A 1 113 ? 7.552 6.119 7.022 1.00 77.88 113 ARG A N 1
ATOM 838 C CA . ARG A 1 113 ? 7.377 5.530 5.685 1.00 77.88 113 ARG A CA 1
ATOM 839 C C . ARG A 1 113 ? 7.882 4.090 5.576 1.00 77.88 113 ARG A C 1
ATOM 841 O O . ARG A 1 113 ? 7.252 3.292 4.899 1.00 77.88 113 ARG A O 1
ATOM 848 N N . GLU A 1 114 ? 8.995 3.747 6.224 1.00 69.94 114 GLU A N 1
ATOM 849 C CA . GLU A 1 114 ? 9.510 2.369 6.202 1.00 69.94 114 GLU A CA 1
ATOM 850 C C . GLU A 1 114 ? 8.556 1.391 6.887 1.00 69.94 114 GLU A C 1
ATOM 852 O O . GLU A 1 114 ? 8.299 0.320 6.349 1.00 69.94 114 GLU A O 1
ATOM 857 N N . THR A 1 115 ? 8.042 1.736 8.066 1.00 83.31 115 THR A N 1
ATOM 858 C CA . THR A 1 115 ? 7.100 0.874 8.783 1.00 83.31 115 THR A CA 1
ATOM 859 C C . THR A 1 115 ? 5.799 0.752 8.000 1.00 83.31 115 THR A C 1
ATOM 861 O O . THR A 1 115 ? 5.274 -0.343 7.870 1.00 83.31 115 THR A O 1
ATOM 864 N N . MET A 1 116 ? 5.335 1.844 7.383 1.00 83.44 116 MET A N 1
ATOM 865 C CA . MET A 1 116 ? 4.173 1.826 6.489 1.00 83.44 116 MET A CA 1
ATOM 866 C C . MET A 1 116 ? 4.389 0.864 5.310 1.00 83.44 116 MET A C 1
ATOM 868 O O . MET A 1 116 ? 3.532 0.037 5.016 1.00 83.44 116 MET A O 1
ATOM 872 N N . GLN A 1 117 ? 5.556 0.923 4.661 1.00 76.94 117 GLN A N 1
ATOM 873 C CA . GLN A 1 117 ? 5.912 0.006 3.575 1.00 76.94 117 GLN A CA 1
ATOM 874 C C . GLN A 1 117 ? 6.045 -1.441 4.056 1.00 76.94 117 GLN A C 1
ATOM 876 O O . GLN A 1 117 ? 5.583 -2.338 3.362 1.00 76.94 117 GLN A O 1
ATOM 881 N N . HIS A 1 118 ? 6.620 -1.683 5.238 1.00 78.12 118 HIS A N 1
ATOM 882 C CA . HIS A 1 118 ? 6.697 -3.022 5.826 1.00 78.12 118 HIS A CA 1
ATOM 883 C C . HIS A 1 118 ? 5.321 -3.592 6.159 1.00 78.12 118 HIS A C 1
ATOM 885 O O . HIS A 1 118 ? 5.061 -4.744 5.848 1.00 78.12 118 HIS A O 1
ATOM 891 N N . ASN A 1 119 ? 4.412 -2.789 6.704 1.00 83.31 119 ASN A N 1
ATOM 892 C CA . ASN A 1 119 ? 3.045 -3.229 6.965 1.00 83.31 119 ASN A CA 1
ATOM 893 C C . ASN A 1 119 ? 2.330 -3.614 5.664 1.00 83.31 119 ASN A C 1
ATOM 895 O O . ASN A 1 119 ? 1.597 -4.600 5.623 1.00 83.31 119 ASN A O 1
ATOM 899 N N . LEU A 1 120 ? 2.580 -2.882 4.573 1.00 75.31 120 LEU A N 1
ATOM 900 C CA . LEU A 1 120 ? 2.121 -3.283 3.242 1.00 75.31 120 LEU A CA 1
ATOM 901 C C . LEU A 1 120 ? 2.838 -4.561 2.765 1.00 75.31 120 LEU A C 1
ATOM 903 O O . LEU A 1 120 ? 2.194 -5.443 2.203 1.00 75.31 120 LEU A O 1
ATOM 907 N N . ARG A 1 121 ? 4.141 -4.708 3.041 1.00 66.44 121 ARG A N 1
ATOM 908 C CA . ARG A 1 121 ? 4.950 -5.882 2.681 1.00 66.44 121 ARG A CA 1
ATOM 909 C C . ARG A 1 121 ? 4.529 -7.163 3.374 1.00 66.44 121 ARG A C 1
ATOM 911 O O . ARG A 1 121 ? 4.517 -8.202 2.721 1.00 66.44 121 ARG A O 1
ATOM 918 N N . ASP A 1 122 ? 4.187 -7.098 4.652 1.00 76.06 122 ASP A N 1
ATOM 919 C CA . ASP A 1 122 ? 3.680 -8.227 5.439 1.00 76.06 122 ASP A CA 1
ATOM 920 C C . ASP A 1 122 ? 2.307 -8.694 4.933 1.00 76.06 122 ASP A C 1
ATOM 922 O O . ASP A 1 122 ? 1.849 -9.793 5.244 1.00 76.06 122 ASP A O 1
ATOM 926 N N . ASN A 1 123 ? 1.685 -7.888 4.070 1.00 66.12 123 ASN A N 1
ATOM 927 C CA . ASN A 1 123 ? 0.552 -8.253 3.231 1.00 66.12 123 ASN A CA 1
ATOM 928 C C . ASN A 1 123 ? 0.993 -8.592 1.786 1.00 66.12 123 ASN A C 1
ATOM 930 O O . ASN A 1 123 ? 0.244 -8.391 0.833 1.00 66.12 123 ASN A O 1
ATOM 934 N N . ASN A 1 124 ? 2.205 -9.148 1.655 1.00 66.75 124 ASN A N 1
ATOM 935 C CA . ASN A 1 124 ? 2.914 -9.584 0.450 1.00 66.75 124 ASN A CA 1
ATOM 936 C C . ASN A 1 124 ? 3.228 -8.461 -0.564 1.00 66.75 124 ASN A C 1
ATOM 938 O O . ASN A 1 124 ? 2.668 -8.474 -1.652 1.00 66.75 124 ASN A O 1
ATOM 942 N N . VAL A 1 125 ? 4.145 -7.523 -0.263 1.00 67.25 125 VAL A N 1
ATOM 943 C CA . VAL A 1 125 ? 4.590 -6.437 -1.188 1.00 67.25 125 VAL A CA 1
ATOM 944 C C . VAL A 1 125 ? 6.080 -6.024 -0.995 1.00 67.25 125 VAL A C 1
ATOM 946 O O . VAL A 1 125 ? 6.427 -5.361 -0.032 1.00 67.25 125 VAL A O 1
ATOM 949 N N . TRP A 1 126 ? 6.987 -6.355 -1.916 1.00 73.56 126 TRP A N 1
ATOM 950 C CA . TRP A 1 126 ? 8.448 -6.097 -1.911 1.00 73.56 126 TRP A CA 1
ATOM 951 C C . TRP A 1 126 ? 8.851 -4.682 -2.355 1.00 73.56 126 TRP A C 1
ATOM 953 O O . TRP A 1 126 ? 8.229 -4.153 -3.259 1.00 73.56 126 TRP A O 1
ATOM 963 N N . VAL A 1 127 ? 9.914 -4.062 -1.828 1.00 74.88 127 VAL A N 1
ATOM 964 C CA . VAL A 1 127 ? 10.202 -2.631 -2.079 1.00 74.88 127 VAL A CA 1
ATOM 965 C C . VAL A 1 127 ? 11.352 -2.424 -3.073 1.00 74.88 127 VAL A C 1
ATOM 967 O O . VAL A 1 127 ? 12.505 -2.754 -2.797 1.00 74.88 127 VAL A O 1
ATOM 970 N N . ILE A 1 128 ? 11.061 -1.801 -4.218 1.00 82.50 128 ILE A N 1
ATOM 971 C CA . ILE A 1 128 ? 12.037 -1.491 -5.273 1.00 82.50 128 ILE A CA 1
ATOM 972 C C . ILE A 1 128 ? 12.182 0.023 -5.405 1.00 82.50 128 ILE A C 1
ATOM 974 O O . ILE A 1 128 ? 11.233 0.715 -5.767 1.00 82.50 128 ILE A O 1
ATOM 978 N N . GLY A 1 129 ? 13.381 0.538 -5.146 1.00 86.06 129 GLY A N 1
ATOM 979 C CA . GLY A 1 129 ? 13.687 1.959 -5.271 1.00 86.06 129 GLY A CA 1
ATOM 980 C C . GLY A 1 129 ? 14.261 2.321 -6.634 1.00 86.06 129 GLY A C 1
ATOM 981 O O . GLY A 1 129 ? 15.106 1.605 -7.170 1.00 86.06 129 GLY A O 1
ATOM 982 N N . PHE A 1 130 ? 13.840 3.465 -7.165 1.00 84.88 130 PHE A N 1
ATOM 983 C CA . PHE A 1 130 ? 14.396 4.057 -8.376 1.00 84.88 130 PHE A CA 1
ATOM 984 C C . PHE A 1 130 ? 15.254 5.276 -8.045 1.00 84.88 130 PHE A C 1
ATOM 986 O O . PHE A 1 130 ? 14.745 6.286 -7.557 1.00 84.88 130 PHE A O 1
ATOM 993 N N . ASP A 1 131 ? 16.552 5.168 -8.323 1.00 85.19 131 ASP A N 1
ATOM 994 C CA . ASP A 1 131 ? 17.568 6.187 -8.043 1.00 85.19 131 ASP A CA 1
ATOM 995 C C . ASP A 1 131 ? 18.518 6.302 -9.237 1.00 85.19 131 ASP A C 1
ATOM 997 O O . ASP A 1 131 ? 18.879 5.296 -9.849 1.00 85.19 131 ASP A O 1
ATOM 1001 N N . ASP A 1 132 ? 18.937 7.517 -9.583 1.00 82.81 132 ASP A N 1
ATOM 1002 C CA . ASP A 1 132 ? 19.855 7.743 -10.704 1.00 82.81 132 ASP A CA 1
ATOM 1003 C C . ASP A 1 132 ? 21.257 7.170 -10.440 1.00 82.81 132 ASP A C 1
ATOM 1005 O O . ASP A 1 132 ? 21.928 6.732 -11.374 1.00 82.81 132 ASP A O 1
ATOM 1009 N N . ALA A 1 133 ? 21.669 7.095 -9.171 1.00 82.50 133 ALA A N 1
ATOM 1010 C CA . ALA A 1 133 ? 22.943 6.522 -8.752 1.00 82.50 133 ALA A CA 1
ATOM 1011 C C . ALA A 1 133 ? 22.908 4.992 -8.572 1.00 82.50 133 ALA A C 1
ATOM 1013 O O . ALA A 1 133 ? 23.907 4.405 -8.153 1.00 82.50 133 ALA A O 1
ATOM 1014 N N . ALA A 1 134 ? 21.787 4.324 -8.865 1.00 86.81 134 ALA A N 1
ATOM 1015 C CA . ALA A 1 134 ? 21.706 2.872 -8.760 1.00 86.81 134 ALA A CA 1
ATOM 1016 C C . ALA A 1 134 ? 22.539 2.172 -9.849 1.00 86.81 134 ALA A C 1
ATOM 1018 O O . ALA A 1 134 ? 22.400 2.445 -11.043 1.00 86.81 134 ALA A O 1
ATOM 1019 N N . GLU A 1 135 ? 23.365 1.206 -9.438 1.00 86.81 135 GLU A N 1
ATOM 1020 C CA . GLU A 1 135 ? 24.259 0.463 -10.340 1.00 86.81 135 GLU A CA 1
ATOM 1021 C C . GLU A 1 135 ? 23.506 -0.411 -11.352 1.00 86.81 135 GLU A C 1
ATOM 1023 O O . GLU A 1 135 ? 23.961 -0.607 -12.480 1.00 86.81 135 GLU A O 1
ATOM 1028 N N . LYS A 1 136 ? 22.352 -0.961 -10.956 1.00 92.06 136 LYS A N 1
ATOM 1029 C CA . LYS A 1 136 ? 21.550 -1.837 -11.812 1.00 92.06 136 LYS A CA 1
ATOM 1030 C C . LYS A 1 136 ? 20.565 -1.005 -12.630 1.00 92.06 136 LYS A C 1
ATOM 1032 O O . LYS A 1 136 ? 19.825 -0.222 -12.044 1.00 92.06 136 LYS A O 1
ATOM 1037 N N . PRO A 1 137 ? 20.480 -1.194 -13.957 1.00 92.50 137 PRO A N 1
ATOM 1038 C CA . PRO A 1 137 ? 19.461 -0.523 -14.750 1.00 92.50 137 PRO A CA 1
ATOM 1039 C C . PRO A 1 137 ? 18.080 -1.113 -14.448 1.00 92.50 137 PRO A C 1
ATOM 1041 O O . PRO A 1 137 ? 17.985 -2.247 -13.992 1.00 92.50 137 PRO A O 1
ATOM 1044 N N . ILE A 1 138 ? 17.017 -0.394 -14.806 1.00 89.19 138 ILE A N 1
ATOM 1045 C CA . ILE A 1 138 ? 15.602 -0.784 -14.694 1.00 89.19 138 ILE A CA 1
ATOM 1046 C C . ILE A 1 138 ? 15.352 -2.234 -15.139 1.00 89.19 138 ILE A C 1
ATOM 1048 O O . ILE A 1 138 ? 14.623 -2.964 -14.484 1.00 89.19 138 ILE A O 1
ATOM 1052 N N . PHE A 1 139 ? 16.072 -2.709 -16.156 1.00 90.25 139 PHE A N 1
ATOM 1053 C CA . PHE A 1 139 ? 16.017 -4.086 -16.664 1.00 90.25 139 PHE A CA 1
ATOM 1054 C C . PHE A 1 139 ? 16.547 -5.174 -15.706 1.00 90.25 139 PHE A C 1
ATOM 1056 O O . PHE A 1 139 ? 16.500 -6.360 -16.028 1.00 90.25 139 PHE A O 1
ATOM 1063 N N . GLY A 1 140 ? 17.093 -4.787 -14.553 1.00 88.44 140 GLY A N 1
ATOM 1064 C CA . GLY A 1 140 ? 17.734 -5.644 -13.557 1.00 88.44 140 GLY A CA 1
ATOM 1065 C C . GLY A 1 140 ? 16.803 -6.171 -12.466 1.00 88.44 140 GLY A C 1
ATOM 1066 O O . GLY A 1 140 ? 17.303 -6.644 -11.447 1.00 88.44 140 GLY A O 1
ATOM 1067 N N . LEU A 1 141 ? 15.481 -6.082 -12.657 1.00 82.75 141 LEU A N 1
ATOM 1068 C CA . LEU A 1 141 ? 14.473 -6.542 -11.694 1.00 82.75 141 LEU A CA 1
ATOM 1069 C C . LEU A 1 141 ? 14.619 -8.035 -11.334 1.00 82.75 141 LEU A C 1
ATOM 1071 O O . LEU A 1 141 ? 14.417 -8.414 -10.184 1.00 82.75 141 LEU A O 1
ATOM 1075 N N . GLY A 1 142 ? 15.005 -8.878 -12.297 1.00 84.06 142 GLY A N 1
ATOM 1076 C CA . GLY A 1 142 ? 15.237 -10.309 -12.072 1.00 84.06 142 GLY A CA 1
ATOM 1077 C C . GLY A 1 142 ? 14.010 -11.038 -11.512 1.00 84.06 142 GLY A C 1
ATOM 1078 O O . GLY A 1 142 ? 12.879 -10.741 -11.891 1.00 84.06 142 GLY A O 1
ATOM 1079 N N . ASP A 1 143 ? 14.233 -11.983 -10.594 1.00 80.56 143 ASP A N 1
ATOM 1080 C CA . ASP A 1 143 ? 13.160 -12.792 -9.998 1.00 80.56 143 ASP A CA 1
ATOM 1081 C C . ASP A 1 143 ? 12.190 -11.976 -9.131 1.00 80.56 143 ASP A C 1
ATOM 1083 O O . ASP A 1 143 ? 11.020 -12.342 -9.036 1.00 80.56 143 ASP A O 1
ATOM 1087 N N . LEU A 1 144 ? 12.618 -10.823 -8.595 1.00 79.56 144 LEU A N 1
ATOM 1088 C CA . LEU A 1 144 ? 11.727 -9.900 -7.877 1.00 79.56 144 LEU A CA 1
ATOM 1089 C C . LEU A 1 144 ? 10.610 -9.364 -8.776 1.00 79.56 144 LEU A C 1
ATOM 1091 O O . LEU A 1 144 ? 9.562 -8.975 -8.271 1.00 79.56 144 LEU A O 1
ATOM 1095 N N . ALA A 1 145 ? 10.776 -9.400 -10.104 1.00 77.00 145 ALA A N 1
ATOM 1096 C CA . ALA A 1 145 ? 9.675 -9.102 -11.008 1.00 77.00 145 ALA A CA 1
ATOM 1097 C C . ALA A 1 145 ? 8.487 -10.034 -10.785 1.00 77.00 145 ALA A C 1
ATOM 1099 O O . ALA A 1 145 ? 7.365 -9.602 -10.978 1.00 77.00 145 ALA A O 1
ATOM 1100 N N . ARG A 1 146 ? 8.686 -11.297 -10.393 1.00 73.75 146 ARG A N 1
ATOM 1101 C CA . ARG A 1 146 ? 7.597 -12.277 -10.198 1.00 73.75 146 ARG A CA 1
ATOM 1102 C C . ARG A 1 146 ? 6.899 -12.142 -8.852 1.00 73.75 146 ARG A C 1
ATOM 1104 O O . ARG A 1 146 ? 5.827 -12.715 -8.667 1.00 73.75 146 ARG A O 1
ATOM 1111 N N . GLU A 1 147 ? 7.487 -11.360 -7.967 1.00 76.19 147 GLU A N 1
ATOM 1112 C CA . GLU A 1 147 ? 6.950 -11.040 -6.665 1.00 76.19 147 GLU A CA 1
ATOM 1113 C C . GLU A 1 147 ? 6.014 -9.817 -6.737 1.00 76.19 147 GLU A C 1
ATOM 1115 O O . GLU A 1 147 ? 5.951 -9.094 -7.739 1.00 76.19 147 GLU A O 1
ATOM 1120 N N . HIS A 1 148 ? 5.249 -9.580 -5.677 1.00 65.00 148 HIS A N 1
ATOM 1121 C CA . HIS A 1 148 ? 4.455 -8.360 -5.520 1.00 65.00 148 HIS A CA 1
ATOM 1122 C C . HIS A 1 148 ? 5.385 -7.188 -5.203 1.00 65.00 148 HIS A C 1
ATOM 1124 O O . HIS A 1 148 ? 6.170 -7.325 -4.283 1.00 65.00 148 HIS A O 1
ATOM 1130 N N . VAL A 1 149 ? 5.335 -6.051 -5.901 1.00 68.12 149 VAL A N 1
ATOM 1131 C CA . VAL A 1 149 ? 6.343 -4.983 -5.712 1.00 68.12 149 VAL A CA 1
ATOM 1132 C C . VAL A 1 149 ? 5.718 -3.605 -5.444 1.00 68.12 149 VAL A C 1
ATOM 1134 O O . VAL A 1 149 ? 4.754 -3.214 -6.091 1.00 68.12 149 VAL A O 1
ATOM 1137 N N . CYS A 1 150 ? 6.265 -2.854 -4.495 1.00 70.62 150 CYS A N 1
ATOM 1138 C CA . CYS A 1 150 ? 6.064 -1.437 -4.225 1.00 70.62 150 CYS A CA 1
ATOM 1139 C C . CYS A 1 150 ? 7.219 -0.675 -4.877 1.00 70.62 150 CYS A C 1
ATOM 1141 O O . CYS A 1 150 ? 8.388 -0.941 -4.595 1.00 70.62 150 CYS A O 1
ATOM 1143 N N . LEU A 1 151 ? 6.891 0.257 -5.768 1.00 78.56 151 LEU A N 1
ATOM 1144 C CA . LEU A 1 151 ? 7.878 1.058 -6.482 1.00 78.56 151 LEU A CA 1
ATOM 1145 C C . LEU A 1 151 ? 8.057 2.375 -5.733 1.00 78.56 151 LEU A C 1
ATOM 1147 O O . LEU A 1 151 ? 7.103 3.123 -5.550 1.00 78.56 151 LEU A O 1
ATOM 1151 N N . VAL A 1 152 ? 9.278 2.661 -5.300 1.00 76.88 152 VAL A N 1
ATOM 1152 C CA . VAL A 1 152 ? 9.615 3.896 -4.594 1.00 76.88 152 VAL A CA 1
ATOM 1153 C C . VAL A 1 152 ? 10.367 4.804 -5.545 1.00 76.88 152 VAL A C 1
ATOM 1155 O O . VAL A 1 152 ? 11.466 4.487 -5.994 1.00 76.88 152 VAL A O 1
ATOM 1158 N N . LEU A 1 153 ? 9.772 5.953 -5.837 1.00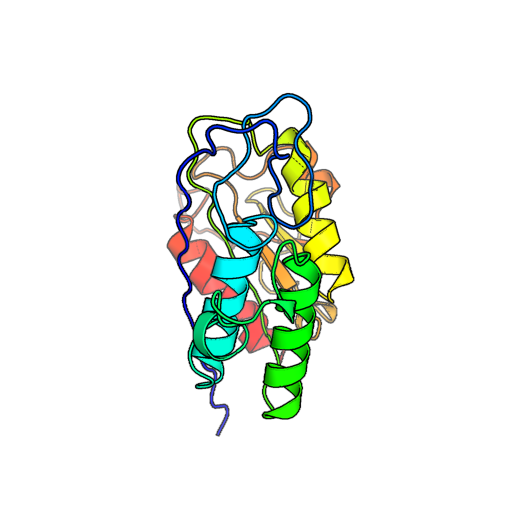 81.88 153 LEU A N 1
ATOM 1159 C CA . LEU A 1 153 ? 10.324 6.947 -6.748 1.00 81.88 153 LEU A CA 1
ATOM 1160 C C . LEU A 1 153 ? 10.751 8.178 -5.942 1.00 81.88 153 LEU A C 1
ATOM 1162 O O . LEU A 1 153 ? 10.034 8.638 -5.052 1.00 81.88 153 LEU A O 1
ATOM 1166 N N . GLY A 1 154 ? 11.954 8.678 -6.217 1.00 72.62 154 GLY A N 1
ATOM 1167 C CA . GLY A 1 154 ? 12.493 9.876 -5.574 1.00 72.62 154 GLY A CA 1
ATOM 1168 C C . GLY A 1 154 ? 11.916 11.170 -6.137 1.00 72.62 154 GLY A C 1
ATOM 1169 O O . GLY A 1 154 ? 11.269 11.177 -7.180 1.00 72.62 154 GLY A O 1
ATOM 1170 N N . ALA A 1 155 ? 12.181 12.282 -5.451 1.00 66.81 155 ALA A N 1
ATOM 1171 C CA . ALA A 1 155 ? 11.849 13.603 -5.977 1.00 66.81 155 ALA A CA 1
ATOM 1172 C C . ALA A 1 155 ? 12.746 13.942 -7.182 1.00 66.81 155 ALA A C 1
ATOM 1174 O O . ALA A 1 155 ? 13.930 13.590 -7.190 1.00 66.81 155 ALA A O 1
ATOM 1175 N N . GLU A 1 156 ? 12.200 14.660 -8.169 1.00 60.16 156 GLU A N 1
ATOM 1176 C CA . GLU A 1 156 ? 12.965 15.171 -9.315 1.00 60.16 156 GLU A CA 1
ATOM 1177 C C . GLU A 1 156 ? 14.188 15.965 -8.843 1.00 60.16 156 GLU A C 1
ATOM 1179 O O . GLU A 1 156 ? 14.056 16.942 -8.103 1.00 60.16 156 GLU A O 1
ATOM 1184 N N . GLY A 1 157 ? 15.383 15.547 -9.268 1.00 66.62 157 GLY A N 1
ATOM 1185 C CA . GLY A 1 157 ? 16.648 16.147 -8.844 1.00 66.62 157 GLY A CA 1
ATOM 1186 C C . GLY A 1 157 ? 17.396 15.304 -7.806 1.00 66.62 157 GLY A C 1
ATOM 1187 O O . GLY A 1 157 ? 18.229 14.500 -8.211 1.00 66.62 157 GLY A O 1
ATOM 1188 N N . PRO A 1 158 ? 17.164 15.478 -6.487 1.00 64.88 158 PRO A N 1
ATOM 1189 C CA . PRO A 1 158 ? 17.969 14.843 -5.440 1.00 64.88 158 PRO A CA 1
ATOM 1190 C C . PRO A 1 158 ? 17.747 13.327 -5.297 1.00 64.88 158 PRO A C 1
ATOM 1192 O O . PRO A 1 158 ? 18.459 12.696 -4.514 1.00 64.88 158 PRO A O 1
ATOM 1195 N N . GLY A 1 159 ? 16.780 12.748 -6.018 1.00 73.50 159 GLY A N 1
ATOM 1196 C CA . GLY A 1 159 ? 16.549 11.306 -6.049 1.00 73.50 159 GLY A CA 1
ATOM 1197 C C . GLY A 1 159 ? 16.035 10.758 -4.718 1.00 73.50 159 GLY A C 1
ATOM 1198 O O . GLY A 1 159 ? 15.248 11.408 -4.015 1.00 73.50 159 GLY A O 1
ATOM 1199 N N . LEU A 1 160 ? 16.448 9.538 -4.365 1.00 79.62 160 LEU A N 1
ATOM 1200 C CA . LEU A 1 160 ? 16.102 8.929 -3.086 1.00 79.62 160 LEU A CA 1
ATOM 1201 C C . LEU A 1 160 ? 17.028 9.445 -1.979 1.00 79.62 160 LEU A C 1
ATOM 1203 O O . LEU A 1 160 ? 18.255 9.546 -2.111 1.00 79.62 160 LEU A O 1
ATOM 1207 N N . SER A 1 161 ? 16.450 9.712 -0.806 1.00 80.81 161 SER A N 1
ATOM 1208 C CA . SER A 1 161 ?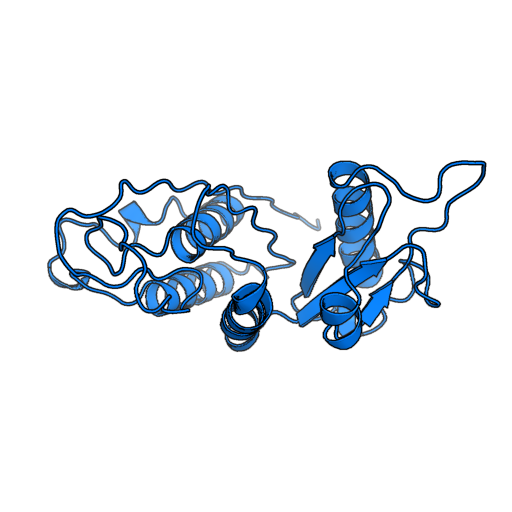 17.274 9.992 0.369 1.00 80.81 161 SER A CA 1
ATOM 1209 C C . SER A 1 161 ? 18.127 8.768 0.719 1.00 80.81 161 SER A C 1
ATOM 1211 O O . SER A 1 161 ? 17.752 7.626 0.449 1.00 80.81 161 SER A O 1
ATOM 1213 N N . ARG A 1 162 ? 19.291 8.992 1.339 1.00 81.81 162 ARG A N 1
ATOM 1214 C CA . ARG A 1 162 ? 20.209 7.913 1.747 1.00 81.81 162 ARG A CA 1
ATOM 1215 C C . ARG A 1 162 ? 19.503 6.809 2.544 1.00 81.81 162 ARG A C 1
ATOM 1217 O O . ARG A 1 162 ? 19.667 5.638 2.232 1.00 81.81 162 ARG A O 1
ATOM 1224 N N . LEU A 1 163 ? 18.678 7.197 3.518 1.00 74.06 163 LEU A N 1
ATOM 1225 C CA . LEU A 1 163 ? 17.924 6.257 4.350 1.00 74.06 163 LEU A CA 1
ATOM 1226 C C . LEU A 1 163 ? 16.944 5.403 3.536 1.00 74.06 163 LEU A C 1
ATOM 1228 O O . LEU A 1 163 ? 16.731 4.249 3.874 1.00 74.06 163 LEU A O 1
ATOM 1232 N N . VAL A 1 164 ? 16.351 5.944 2.467 1.00 73.19 164 VAL A N 1
ATOM 1233 C CA . VAL A 1 164 ? 15.472 5.160 1.582 1.00 73.19 164 VAL A CA 1
ATOM 1234 C C . VAL A 1 164 ? 16.281 4.171 0.762 1.00 73.19 164 VAL A C 1
ATOM 1236 O O . VAL A 1 164 ? 15.880 3.020 0.639 1.00 73.19 164 VAL A O 1
ATOM 1239 N N . ARG A 1 165 ? 17.442 4.594 0.248 1.00 81.56 165 ARG A N 1
ATOM 1240 C CA . ARG A 1 165 ? 18.335 3.723 -0.526 1.00 81.56 165 ARG A CA 1
ATOM 1241 C C . ARG A 1 165 ? 18.789 2.504 0.261 1.00 81.56 165 ARG A C 1
ATOM 1243 O O . ARG A 1 165 ? 18.690 1.395 -0.242 1.00 81.56 165 ARG A O 1
ATOM 1250 N N . GLU A 1 166 ? 19.226 2.710 1.500 1.00 80.94 166 GLU A N 1
ATOM 1251 C CA . GLU A 1 166 ? 19.700 1.639 2.388 1.00 80.94 166 GLU A CA 1
ATOM 1252 C C . GLU A 1 166 ? 18.612 0.601 2.736 1.00 80.94 166 GLU A C 1
ATOM 1254 O O . GLU A 1 166 ? 18.937 -0.463 3.254 1.00 80.94 166 GLU A O 1
ATOM 1259 N N . ARG A 1 167 ? 17.334 0.896 2.457 1.00 72.81 167 ARG A N 1
ATOM 1260 C CA . ARG A 1 167 ? 16.170 0.076 2.834 1.00 72.81 167 ARG A CA 1
ATOM 1261 C C . ARG A 1 167 ? 15.432 -0.547 1.653 1.00 72.81 167 ARG A C 1
ATOM 1263 O O . ARG A 1 167 ? 14.511 -1.324 1.868 1.00 72.81 167 ARG A O 1
ATOM 1270 N N . CYS A 1 168 ? 15.793 -0.192 0.424 1.00 77.69 168 CYS A N 1
ATOM 1271 C CA . CYS A 1 168 ? 15.219 -0.835 -0.751 1.00 77.69 168 CYS A CA 1
ATOM 1272 C C . CYS A 1 168 ? 15.807 -2.242 -0.899 1.00 77.69 168 CYS A C 1
ATOM 1274 O O . CYS A 1 168 ? 17.025 -2.406 -0.839 1.00 77.69 168 CYS A O 1
ATOM 1276 N N . ASP A 1 169 ? 14.955 -3.236 -1.162 1.00 81.94 169 ASP A N 1
ATOM 1277 C CA . ASP A 1 169 ? 15.394 -4.609 -1.449 1.00 81.94 169 ASP A CA 1
ATOM 1278 C C . ASP A 1 169 ? 16.208 -4.660 -2.755 1.00 81.94 169 ASP A C 1
ATOM 1280 O O . ASP A 1 169 ? 17.098 -5.494 -2.943 1.00 81.94 169 ASP A O 1
ATOM 1284 N N . LEU A 1 170 ? 15.906 -3.733 -3.667 1.00 88.19 170 LEU A N 1
ATOM 1285 C CA . LEU A 1 170 ? 16.614 -3.524 -4.918 1.00 88.19 170 LEU A CA 1
ATOM 1286 C C . LEU A 1 170 ? 16.586 -2.041 -5.296 1.00 88.19 170 LEU A C 1
ATOM 1288 O O . LEU A 1 170 ? 15.538 -1.398 -5.241 1.00 88.19 170 LEU A O 1
ATOM 1292 N N . LEU A 1 171 ? 17.734 -1.519 -5.726 1.00 91.31 171 LEU A N 1
ATOM 1293 C CA . LEU A 1 171 ? 17.842 -0.198 -6.337 1.00 91.31 171 LEU A CA 1
ATOM 1294 C C . LEU A 1 171 ? 18.072 -0.334 -7.835 1.00 91.31 171 LEU A C 1
ATOM 1296 O O . LEU A 1 171 ? 18.969 -1.068 -8.256 1.00 91.31 171 LEU A O 1
ATOM 1300 N N . LEU A 1 172 ? 17.273 0.393 -8.614 1.00 91.12 172 LEU A N 1
ATOM 1301 C CA . LEU A 1 172 ? 17.311 0.400 -10.069 1.00 91.12 172 LEU A CA 1
ATOM 1302 C C . LEU A 1 172 ? 17.417 1.826 -10.619 1.00 91.12 172 LEU A C 1
ATOM 1304 O O . LEU A 1 172 ? 16.818 2.752 -10.083 1.00 91.12 172 LEU A O 1
ATOM 1308 N N . SER A 1 173 ? 18.142 2.005 -11.718 1.00 90.75 173 SER A N 1
ATOM 1309 C CA . SER A 1 173 ? 18.268 3.284 -12.421 1.00 90.75 173 SER A CA 1
ATOM 1310 C C . SER A 1 173 ? 17.580 3.231 -13.779 1.00 90.75 173 SER A C 1
ATOM 1312 O O . SER A 1 173 ? 17.616 2.221 -14.480 1.00 90.75 173 SER A O 1
ATOM 1314 N N . ILE A 1 174 ? 16.949 4.327 -14.196 1.00 88.69 174 ILE A N 1
ATOM 1315 C CA . ILE A 1 174 ? 16.452 4.456 -15.570 1.00 88.69 174 ILE A CA 1
ATOM 1316 C C . ILE A 1 174 ? 17.600 5.009 -16.417 1.00 88.69 174 ILE A C 1
ATOM 1318 O O . ILE A 1 174 ? 18.059 6.114 -16.136 1.00 88.69 174 ILE A O 1
ATOM 1322 N N . PRO A 1 175 ? 18.087 4.289 -17.446 1.00 86.12 175 PRO A N 1
ATOM 1323 C CA . PRO A 1 175 ? 19.189 4.782 -18.262 1.00 86.12 175 PRO A CA 1
ATOM 1324 C C . PRO A 1 175 ? 18.804 6.072 -18.994 1.00 86.12 175 PRO A C 1
ATOM 1326 O O . PRO A 1 175 ? 17.965 6.060 -19.897 1.00 86.12 175 PRO A O 1
ATOM 1329 N N . MET A 1 176 ? 19.448 7.180 -18.631 1.00 84.38 176 MET A N 1
ATOM 1330 C CA . MET A 1 176 ? 19.244 8.484 -19.262 1.00 84.38 176 MET A CA 1
ATOM 1331 C C . MET A 1 176 ? 20.304 8.745 -20.339 1.00 84.38 176 MET A C 1
ATOM 1333 O O . MET A 1 176 ? 21.464 8.354 -20.207 1.00 84.38 176 MET A O 1
ATOM 1337 N N . ARG A 1 177 ? 19.918 9.423 -21.426 1.00 72.62 177 ARG A N 1
ATOM 1338 C CA . ARG A 1 177 ? 20.850 9.950 -22.439 1.00 72.62 177 ARG A CA 1
ATOM 1339 C C . ARG A 1 177 ? 20.736 11.473 -22.473 1.00 72.62 177 ARG A C 1
ATOM 1341 O O . ARG A 1 177 ? 19.653 11.990 -22.727 1.00 72.62 177 ARG A O 1
ATOM 1348 N N . GLY A 1 178 ? 21.848 12.182 -22.272 1.00 66.19 178 GLY A N 1
ATOM 1349 C CA . GLY A 1 178 ? 21.904 13.649 -22.325 1.00 66.19 178 GLY A CA 1
ATOM 1350 C C . GLY A 1 178 ? 22.059 14.317 -20.954 1.00 66.19 178 GLY A C 1
ATOM 1351 O O . GLY A 1 178 ? 22.505 13.688 -20.004 1.00 66.19 178 GLY A O 1
ATOM 1352 N N . ALA A 1 179 ? 21.728 15.610 -20.870 1.00 67.12 179 ALA A N 1
ATOM 1353 C CA . ALA A 1 179 ? 21.992 16.458 -19.697 1.00 67.12 179 ALA A CA 1
ATOM 1354 C C . ALA A 1 179 ? 20.988 16.300 -18.533 1.00 67.12 179 ALA A C 1
ATOM 1356 O O . ALA A 1 179 ? 21.120 16.983 -17.521 1.00 67.12 179 ALA A O 1
ATOM 1357 N N . LEU A 1 180 ? 19.974 15.442 -18.676 1.00 69.94 180 LEU A N 1
ATOM 1358 C CA . LEU A 1 180 ? 18.971 15.182 -17.641 1.00 69.94 180 LEU A CA 1
ATOM 1359 C C . LEU A 1 180 ? 19.363 13.936 -16.845 1.00 69.94 180 LEU A C 1
ATOM 1361 O O . LEU A 1 180 ? 19.550 12.871 -17.432 1.00 69.94 180 LEU A O 1
ATOM 1365 N N . SER A 1 181 ? 19.454 14.069 -15.521 1.00 68.06 181 SER A N 1
ATOM 1366 C CA . SER A 1 181 ? 19.797 12.965 -14.613 1.00 68.06 181 SER A CA 1
ATOM 1367 C C . SER A 1 181 ? 18.598 12.096 -14.227 1.00 68.06 181 SER A C 1
ATOM 1369 O O . SER A 1 181 ? 18.779 10.958 -13.815 1.00 68.06 181 SER A O 1
ATOM 1371 N N . SER A 1 182 ? 17.369 12.598 -14.379 1.00 75.31 182 SER A N 1
ATOM 1372 C CA . SER A 1 182 ? 16.150 11.875 -14.008 1.00 75.31 182 SER A CA 1
ATOM 1373 C C . SER A 1 182 ? 14.964 12.248 -14.897 1.00 75.31 182 SER A C 1
ATOM 1375 O O . SER A 1 182 ? 14.956 13.286 -15.564 1.00 75.31 182 SER A O 1
ATOM 1377 N N . LEU A 1 183 ? 13.970 11.360 -14.932 1.00 80.06 183 LEU A N 1
ATOM 1378 C CA . LEU A 1 183 ? 12.648 11.647 -15.478 1.00 80.06 183 LEU A CA 1
ATOM 1379 C C . LEU A 1 183 ? 11.757 12.240 -14.392 1.00 80.06 183 LEU A C 1
ATOM 1381 O O . LEU A 1 183 ? 11.998 12.033 -13.203 1.00 80.06 183 LEU A O 1
ATOM 1385 N N . ASN A 1 184 ? 10.673 12.889 -14.818 1.00 83.69 184 ASN A N 1
ATOM 1386 C CA . ASN A 1 184 ? 9.597 13.190 -13.888 1.00 83.69 184 ASN A CA 1
ATOM 1387 C C . ASN A 1 184 ? 9.048 11.907 -13.254 1.00 83.69 184 ASN A C 1
ATOM 1389 O O . ASN A 1 184 ? 9.078 10.830 -13.863 1.00 83.69 184 ASN A O 1
ATOM 1393 N N . VAL A 1 185 ? 8.540 12.035 -12.029 1.00 78.94 185 VAL A N 1
ATOM 1394 C CA . VAL A 1 185 ? 8.091 10.890 -11.223 1.00 78.94 185 VAL A CA 1
ATOM 1395 C C . VAL A 1 185 ? 7.044 10.062 -11.969 1.00 78.94 185 VAL A C 1
ATOM 1397 O O . VAL A 1 185 ? 7.122 8.838 -11.968 1.00 78.94 185 VAL A O 1
ATOM 1400 N N . SER A 1 186 ? 6.113 10.702 -12.681 1.00 73.00 186 SER A N 1
ATOM 1401 C CA . SER A 1 186 ? 5.055 10.011 -13.428 1.00 73.00 186 SER A CA 1
ATOM 1402 C C . SER A 1 186 ? 5.585 9.171 -14.599 1.00 73.00 186 SER A C 1
ATOM 1404 O O . SER A 1 186 ? 5.130 8.051 -14.819 1.00 73.00 186 SER A O 1
ATOM 1406 N N . ALA A 1 187 ? 6.564 9.676 -15.348 1.00 81.25 187 ALA A N 1
ATOM 1407 C CA . ALA A 1 187 ? 7.198 8.967 -16.454 1.00 81.25 187 ALA A CA 1
ATOM 1408 C C . ALA A 1 187 ? 8.102 7.842 -15.940 1.00 81.25 187 ALA A C 1
ATOM 1410 O O . ALA A 1 187 ? 8.105 6.747 -16.504 1.00 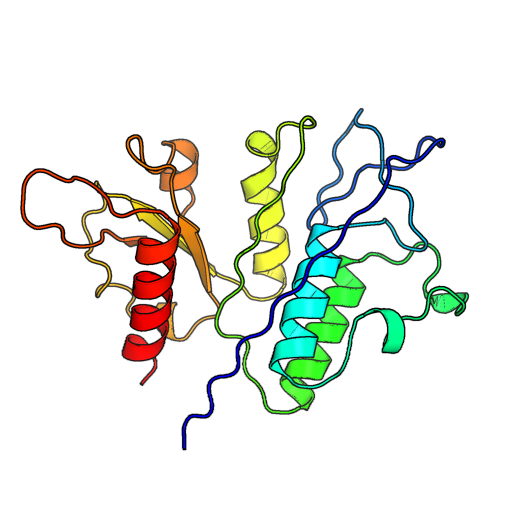81.25 187 ALA A O 1
ATOM 1411 N N . ALA A 1 188 ? 8.823 8.086 -14.843 1.00 81.50 188 ALA A N 1
ATOM 1412 C CA . ALA A 1 188 ? 9.598 7.060 -14.163 1.00 81.50 188 ALA A CA 1
ATOM 1413 C C . ALA A 1 188 ? 8.694 5.929 -13.641 1.00 81.50 188 ALA A C 1
ATOM 1415 O O . ALA A 1 188 ? 8.994 4.760 -13.878 1.00 81.50 188 ALA A O 1
ATOM 1416 N N . ALA A 1 189 ? 7.545 6.260 -13.042 1.00 78.06 189 ALA A N 1
ATOM 1417 C CA . ALA A 1 189 ? 6.538 5.292 -12.608 1.00 78.06 189 ALA A CA 1
ATOM 1418 C C . ALA A 1 189 ? 6.000 4.455 -13.773 1.00 78.06 189 ALA A C 1
ATOM 1420 O O . ALA A 1 189 ? 5.906 3.231 -13.668 1.00 78.06 189 ALA A O 1
ATOM 1421 N N . ALA A 1 190 ? 5.677 5.096 -14.900 1.00 76.38 190 ALA A N 1
ATOM 1422 C CA . ALA A 1 190 ? 5.177 4.409 -16.086 1.00 76.38 190 ALA A CA 1
ATOM 1423 C C . ALA A 1 190 ? 6.203 3.406 -16.639 1.00 76.38 190 ALA A C 1
ATOM 1425 O O . ALA A 1 190 ? 5.847 2.267 -16.944 1.00 76.38 190 ALA A O 1
ATOM 1426 N N . LEU A 1 191 ? 7.480 3.795 -16.717 1.00 83.56 191 LEU A N 1
ATOM 1427 C CA . LEU A 1 191 ? 8.559 2.908 -17.161 1.00 83.56 191 LEU A CA 1
ATOM 1428 C C . LEU A 1 191 ? 8.822 1.774 -16.171 1.00 83.56 191 LEU A C 1
ATOM 1430 O O . LEU A 1 191 ? 8.943 0.627 -16.591 1.00 83.56 191 LEU A O 1
ATOM 1434 N N . ALA A 1 192 ? 8.880 2.077 -14.873 1.00 82.81 192 ALA A N 1
ATOM 1435 C CA . ALA A 1 192 ? 9.059 1.081 -13.822 1.00 82.81 192 ALA A CA 1
ATOM 1436 C C . ALA A 1 192 ? 7.934 0.037 -13.857 1.00 82.81 192 ALA A C 1
ATOM 1438 O O . ALA A 1 192 ? 8.193 -1.164 -13.844 1.00 82.81 192 ALA A O 1
ATOM 1439 N N . THR A 1 193 ? 6.689 0.490 -14.015 1.00 80.12 193 THR A N 1
ATOM 1440 C CA . THR A 1 193 ? 5.521 -0.389 -14.149 1.00 80.12 193 THR A CA 1
ATOM 1441 C C . THR A 1 193 ? 5.590 -1.220 -15.431 1.00 80.12 193 THR A C 1
ATOM 1443 O O . THR A 1 193 ? 5.349 -2.425 -15.394 1.00 80.12 193 THR A O 1
ATOM 1446 N N . TYR A 1 194 ? 5.961 -0.616 -16.565 1.00 82.94 194 TYR A N 1
ATOM 1447 C CA . TYR A 1 194 ? 6.162 -1.344 -17.821 1.00 82.94 194 TYR A CA 1
ATOM 1448 C C . TYR A 1 194 ? 7.224 -2.440 -17.682 1.00 82.94 194 TYR A C 1
ATOM 1450 O O . TYR A 1 194 ? 7.023 -3.557 -18.155 1.00 82.94 194 TYR A O 1
ATOM 1458 N N . GLU A 1 195 ? 8.338 -2.148 -17.017 1.00 85.88 195 GLU A N 1
ATOM 1459 C CA . GLU A 1 195 ? 9.422 -3.107 -16.848 1.00 85.88 195 GLU A CA 1
ATOM 1460 C C . GLU A 1 195 ? 9.038 -4.274 -15.943 1.00 85.88 195 GLU A C 1
ATOM 1462 O O . GLU A 1 195 ? 9.315 -5.423 -16.284 1.00 85.88 195 GLU A O 1
ATOM 1467 N N . VAL A 1 196 ? 8.346 -4.001 -14.833 1.00 79.00 196 VAL A N 1
ATOM 1468 C CA . VAL A 1 196 ? 7.775 -5.052 -13.979 1.00 79.00 196 VAL A CA 1
ATOM 1469 C C . VAL A 1 196 ? 6.906 -5.996 -14.814 1.00 79.00 196 VAL A C 1
ATOM 1471 O O . VAL A 1 196 ? 6.990 -7.212 -14.663 1.00 79.00 196 VAL A O 1
ATOM 1474 N N . LEU A 1 197 ? 6.106 -5.460 -15.740 1.00 77.81 197 LEU A N 1
ATOM 1475 C CA . LEU A 1 197 ? 5.294 -6.277 -16.641 1.00 77.81 197 LEU A CA 1
ATOM 1476 C C . LEU A 1 197 ? 6.137 -7.062 -17.646 1.00 77.81 197 LEU A C 1
ATOM 1478 O O . LEU A 1 197 ? 5.918 -8.261 -17.804 1.00 77.81 197 LEU A O 1
ATOM 1482 N N . ARG A 1 198 ? 7.112 -6.415 -18.289 1.00 84.75 198 ARG A N 1
ATOM 1483 C CA . ARG A 1 198 ? 8.004 -7.038 -19.275 1.00 84.75 198 ARG A CA 1
ATOM 1484 C C . ARG A 1 198 ? 8.818 -8.188 -18.678 1.00 84.75 198 ARG A C 1
ATOM 1486 O O . ARG A 1 198 ? 9.017 -9.195 -19.345 1.00 84.75 198 ARG A O 1
ATOM 1493 N N . ALA A 1 199 ? 9.295 -8.042 -17.445 1.00 83.06 199 ALA A N 1
ATOM 1494 C CA . ALA A 1 199 ? 10.101 -9.051 -16.762 1.00 83.06 199 ALA A CA 1
ATOM 1495 C C . ALA A 1 199 ? 9.272 -10.241 -16.233 1.00 83.06 199 ALA A C 1
ATOM 1497 O O . ALA A 1 199 ? 9.830 -11.286 -15.896 1.00 83.06 199 ALA A O 1
ATOM 1498 N N . ARG A 1 200 ? 7.941 -10.098 -16.162 1.00 78.12 200 ARG A N 1
ATOM 1499 C CA . ARG A 1 200 ? 7.010 -11.174 -15.781 1.00 78.12 200 ARG A CA 1
ATOM 1500 C C . ARG A 1 200 ? 6.562 -12.047 -16.951 1.00 78.12 200 ARG A C 1
ATOM 1502 O O . ARG A 1 200 ? 6.172 -13.190 -16.712 1.00 78.12 200 ARG A O 1
ATOM 1509 N N . SER A 1 201 ? 6.545 -11.494 -18.162 1.00 66.94 201 SER A N 1
ATOM 1510 C CA . SER A 1 201 ? 6.220 -12.197 -19.413 1.00 66.94 201 SER A CA 1
ATOM 1511 C C . SER A 1 201 ? 7.369 -13.059 -19.915 1.00 66.94 201 SER A C 1
ATOM 1513 O O . SER A 1 201 ? 7.065 -14.168 -20.404 1.00 66.94 201 SER A O 1
#